Protein AF-K1TTP9-F1 (afdb_monomer)

Radius of gyration: 20.5 Å; Cα contacts (8 Å, |Δi|>4): 256; chains: 1; bounding box: 49×33×61 Å

pLDDT: mean 80.06, std 12.87, range [34.22, 95.44]

Structure (mmCIF, N/CA/C/O backbone):
data_AF-K1TTP9-F1
#
_entry.id   AF-K1TTP9-F1
#
loop_
_atom_site.group_PDB
_atom_site.id
_atom_site.type_symbol
_atom_site.label_atom_id
_atom_site.label_alt_id
_atom_site.label_comp_id
_atom_site.label_asym_id
_atom_site.label_entity_id
_atom_site.label_seq_id
_atom_site.pdbx_PDB_ins_code
_atom_site.Cartn_x
_atom_site.Cartn_y
_atom_site.Cartn_z
_atom_site.occupancy
_atom_site.B_iso_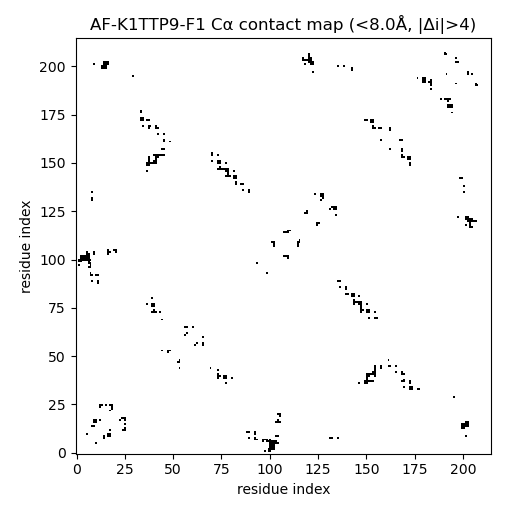or_equiv
_atom_site.auth_seq_id
_atom_site.auth_comp_id
_atom_site.auth_asym_id
_atom_site.auth_atom_id
_atom_site.pdbx_PDB_model_num
ATOM 1 N N . ASP A 1 1 ? 29.634 -8.938 -20.257 1.00 61.22 1 ASP A N 1
ATOM 2 C CA . ASP A 1 1 ? 29.539 -7.465 -20.315 1.00 61.22 1 ASP A CA 1
ATOM 3 C C . ASP A 1 1 ?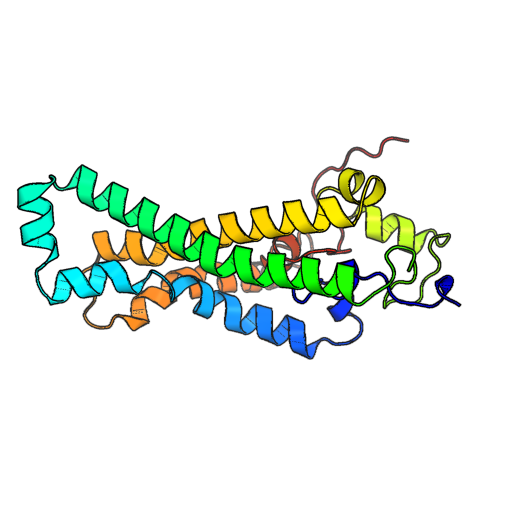 28.397 -6.925 -19.478 1.00 61.22 1 ASP A C 1
ATOM 5 O O . ASP A 1 1 ? 27.317 -7.503 -19.477 1.00 61.22 1 ASP A O 1
ATOM 9 N N . ILE A 1 2 ? 28.631 -5.810 -18.778 1.00 62.81 2 ILE A N 1
ATOM 10 C CA . ILE A 1 2 ? 27.647 -5.120 -17.914 1.00 62.81 2 ILE A CA 1
ATOM 11 C C . ILE A 1 2 ? 26.383 -4.727 -18.704 1.00 62.81 2 ILE A C 1
ATOM 13 O O . ILE A 1 2 ? 25.280 -4.729 -18.162 1.00 62.81 2 ILE A O 1
ATOM 17 N N . SER A 1 3 ? 26.523 -4.487 -20.011 1.00 65.56 3 SER A N 1
ATOM 18 C CA . SER A 1 3 ? 25.423 -4.218 -20.946 1.00 65.56 3 SER A CA 1
ATOM 19 C C . SER A 1 3 ? 24.436 -5.381 -21.111 1.00 65.56 3 SER A C 1
ATOM 21 O O . SER A 1 3 ? 23.318 -5.165 -21.574 1.00 65.56 3 SER A O 1
ATOM 23 N N . GLN A 1 4 ? 24.817 -6.605 -20.729 1.00 67.75 4 GLN A N 1
ATOM 24 C CA . GLN A 1 4 ? 23.951 -7.784 -20.786 1.00 67.75 4 GLN A CA 1
ATOM 25 C C . GLN A 1 4 ? 23.215 -8.068 -19.466 1.00 67.75 4 GLN A C 1
ATOM 27 O O . GLN A 1 4 ? 22.382 -8.973 -19.426 1.00 67.75 4 GLN A O 1
ATOM 32 N N . MET A 1 5 ? 23.503 -7.320 -18.396 1.00 75.94 5 MET A N 1
ATOM 33 C CA . MET A 1 5 ? 22.880 -7.513 -17.084 1.00 75.94 5 MET A CA 1
ATOM 34 C C . MET A 1 5 ? 21.525 -6.799 -16.995 1.00 75.94 5 MET A C 1
ATOM 36 O O . MET A 1 5 ? 21.327 -5.745 -17.606 1.00 75.94 5 MET A O 1
ATOM 40 N N . TYR A 1 6 ? 20.601 -7.374 -16.221 1.00 78.00 6 TYR A N 1
ATOM 41 C CA . TYR A 1 6 ? 19.272 -6.804 -15.997 1.00 78.00 6 TYR A CA 1
ATOM 42 C C . TYR A 1 6 ? 19.326 -5.558 -15.115 1.00 78.00 6 TYR A C 1
ATOM 44 O O . TYR A 1 6 ? 20.072 -5.501 -14.137 1.00 78.00 6 TYR A O 1
ATOM 52 N N . GLN A 1 7 ? 18.494 -4.575 -15.445 1.00 80.12 7 GLN A N 1
ATOM 53 C CA . GLN A 1 7 ? 18.387 -3.332 -14.702 1.00 80.12 7 GLN A CA 1
ATOM 54 C C . GLN A 1 7 ? 17.877 -3.589 -13.268 1.00 80.12 7 GLN A C 1
ATOM 56 O O . GLN A 1 7 ? 16.796 -4.163 -13.099 1.00 80.12 7 GLN A O 1
ATOM 61 N N . PRO A 1 8 ? 18.575 -3.103 -12.221 1.00 80.75 8 PRO A N 1
ATOM 62 C CA . PRO A 1 8 ? 18.259 -3.433 -10.828 1.00 80.75 8 PRO A CA 1
ATOM 63 C C . PRO A 1 8 ? 16.853 -3.021 -10.394 1.00 80.75 8 PRO A C 1
ATOM 65 O O . PRO A 1 8 ? 16.186 -3.743 -9.659 1.00 80.75 8 PRO A O 1
ATOM 68 N N . MET A 1 9 ? 16.364 -1.875 -10.873 1.00 82.69 9 MET A N 1
ATOM 69 C CA . MET A 1 9 ? 15.042 -1.370 -10.484 1.00 82.69 9 MET A CA 1
ATOM 70 C C . MET A 1 9 ? 13.904 -2.242 -11.024 1.00 82.69 9 MET A C 1
ATOM 72 O O . MET A 1 9 ? 12.840 -2.308 -10.424 1.00 82.69 9 MET A O 1
ATOM 76 N N . LYS A 1 10 ? 14.122 -2.971 -12.120 1.00 77.06 10 LYS A N 1
ATOM 77 C CA . LYS A 1 10 ? 13.109 -3.867 -12.690 1.00 77.06 10 LYS A CA 1
ATOM 78 C C . LYS A 1 10 ? 13.076 -5.249 -12.036 1.00 77.06 10 LYS A C 1
ATOM 80 O O . LYS A 1 10 ? 12.214 -6.050 -12.370 1.00 77.06 10 LYS A O 1
ATOM 85 N N . LEU A 1 11 ? 13.990 -5.529 -11.104 1.00 78.31 11 LEU A N 1
ATOM 86 C CA . LEU A 1 11 ? 14.044 -6.789 -10.353 1.00 78.31 11 LEU A CA 1
ATOM 87 C C . LEU A 1 11 ? 13.244 -6.750 -9.039 1.00 78.31 11 LEU A C 1
ATOM 89 O O . LEU A 1 11 ? 13.060 -7.802 -8.413 1.00 78.31 11 LEU A O 1
ATOM 93 N N . LEU A 1 12 ? 12.752 -5.563 -8.660 1.00 80.94 12 LEU A N 1
ATOM 94 C CA . LEU A 1 12 ? 12.000 -5.302 -7.431 1.00 80.94 12 LEU A CA 1
ATOM 95 C C . LEU A 1 12 ? 10.767 -6.208 -7.305 1.00 80.94 12 LEU A C 1
ATOM 97 O O . LEU A 1 12 ? 10.098 -6.506 -8.296 1.00 80.94 12 LEU A O 1
ATOM 101 N N . ALA A 1 13 ? 10.407 -6.597 -6.085 1.00 75.31 13 ALA A N 1
ATOM 102 C CA . ALA A 1 13 ? 9.238 -7.422 -5.792 1.00 75.31 13 ALA A CA 1
ATOM 103 C C . ALA A 1 13 ? 7.924 -6.749 -6.214 1.00 75.31 13 ALA A C 1
ATOM 105 O O . ALA A 1 13 ? 6.991 -7.423 -6.644 1.00 75.31 13 ALA A O 1
ATOM 106 N N . LEU A 1 14 ? 7.872 -5.416 -6.147 1.00 75.69 14 LEU A N 1
ATOM 107 C CA . LEU A 1 14 ? 6.740 -4.614 -6.610 1.00 75.69 14 LEU A CA 1
ATOM 108 C C . LEU A 1 14 ? 6.733 -4.363 -8.131 1.00 75.69 14 LEU A C 1
ATOM 110 O O . LEU A 1 14 ? 5.820 -3.702 -8.622 1.00 75.69 14 LEU A O 1
ATOM 114 N N . SER A 1 15 ? 7.732 -4.838 -8.885 1.00 76.00 15 SER A N 1
ATOM 115 C CA . SER A 1 15 ? 7.787 -4.642 -10.338 1.00 76.00 15 SER A CA 1
ATOM 116 C C . SER A 1 15 ? 6.843 -5.590 -11.088 1.00 76.00 15 SER A C 1
ATOM 118 O O . SER A 1 15 ? 6.858 -6.807 -10.899 1.00 76.00 15 SER A O 1
ATOM 120 N N . LEU A 1 16 ? 6.057 -5.029 -12.008 1.00 66.12 16 LEU A N 1
ATOM 121 C CA . LEU A 1 16 ? 5.253 -5.759 -12.988 1.00 66.12 16 LEU A CA 1
ATOM 122 C C . LEU A 1 16 ? 6.101 -6.351 -14.119 1.00 66.12 16 LEU A C 1
ATOM 124 O O . LEU A 1 16 ? 5.654 -7.241 -14.825 1.00 66.12 16 LEU A O 1
ATOM 128 N N . ASN A 1 17 ? 7.350 -5.930 -14.295 1.00 59.00 17 ASN A N 1
ATOM 129 C CA . ASN A 1 17 ? 8.188 -6.488 -15.358 1.00 59.00 17 ASN A CA 1
ATOM 130 C C . ASN A 1 17 ? 8.544 -7.970 -15.110 1.00 59.00 17 ASN A C 1
ATOM 132 O O . ASN A 1 17 ? 8.598 -8.791 -16.024 1.00 59.00 17 ASN A O 1
ATOM 136 N N . LYS A 1 18 ? 8.642 -8.359 -13.833 1.00 53.59 18 LYS A N 1
ATOM 137 C CA . LYS A 1 18 ? 8.798 -9.754 -13.394 1.00 53.59 18 LYS A CA 1
ATOM 138 C C . LYS A 1 18 ? 7.633 -10.676 -13.783 1.00 53.59 18 LYS A C 1
ATOM 140 O O . LYS A 1 18 ? 7.741 -11.888 -13.610 1.00 53.59 18 LYS A O 1
ATOM 145 N N . VAL A 1 19 ? 6.531 -10.127 -14.288 1.00 49.03 19 VAL A N 1
ATOM 146 C CA . VAL A 1 19 ? 5.231 -10.796 -14.474 1.00 49.03 19 VAL A CA 1
ATOM 147 C C . VAL A 1 19 ? 5.142 -11.524 -15.797 1.00 49.03 19 VAL A C 1
ATOM 149 O O . VAL A 1 19 ? 4.596 -12.623 -15.838 1.00 49.03 19 VAL A O 1
ATOM 152 N N . TYR A 1 20 ? 5.750 -10.974 -16.847 1.00 50.31 20 TYR A N 1
ATOM 153 C CA . TYR A 1 20 ? 5.823 -11.654 -18.139 1.00 50.31 20 TYR A CA 1
ATOM 154 C C . TYR A 1 20 ? 6.679 -12.926 -18.079 1.00 50.31 20 TYR A C 1
ATOM 156 O O . TYR A 1 20 ? 6.438 -13.856 -18.841 1.00 50.31 20 TYR A O 1
ATOM 164 N N . PHE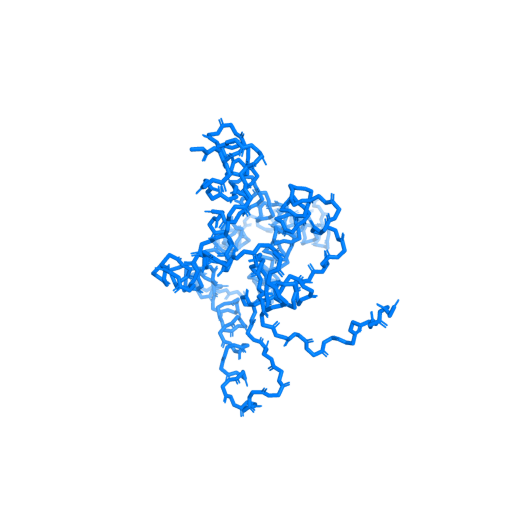 A 1 21 ? 7.638 -12.995 -17.146 1.00 48.00 21 PHE A N 1
ATOM 165 C CA . PHE A 1 21 ? 8.602 -14.099 -17.050 1.00 48.00 21 PHE A CA 1
ATOM 166 C C . PHE A 1 21 ? 8.483 -14.971 -15.785 1.00 48.00 21 PHE A C 1
ATOM 168 O O . PHE A 1 21 ? 8.889 -16.130 -15.808 1.00 48.00 21 PHE A O 1
ATOM 175 N N . SER A 1 22 ? 7.918 -14.468 -14.681 1.00 51.16 22 SER A N 1
ATOM 176 C CA . SER A 1 22 ? 7.741 -15.216 -13.425 1.00 51.16 22 SER A CA 1
ATOM 177 C C . SER A 1 22 ? 6.435 -14.831 -12.711 1.00 51.16 22 SER A C 1
ATOM 179 O O . SER A 1 22 ? 6.426 -14.216 -11.645 1.00 51.16 22 SER A O 1
ATOM 181 N N . ALA A 1 23 ? 5.303 -15.220 -13.303 1.00 53.81 23 ALA A N 1
ATOM 182 C CA . ALA A 1 23 ? 3.950 -14.913 -12.822 1.00 53.81 23 ALA A CA 1
ATOM 183 C C . ALA A 1 23 ? 3.697 -15.256 -11.334 1.00 53.81 23 ALA A C 1
ATOM 185 O O . ALA A 1 23 ? 2.889 -14.609 -10.672 1.00 53.81 23 ALA A O 1
ATOM 186 N N . ASN A 1 24 ? 4.415 -16.235 -10.776 1.00 58.75 24 ASN A N 1
ATOM 187 C CA . ASN A 1 24 ? 4.150 -16.790 -9.445 1.00 58.75 24 ASN A CA 1
ATOM 188 C C . ASN A 1 24 ? 4.334 -15.790 -8.287 1.00 58.75 24 ASN A C 1
ATOM 190 O O . ASN A 1 24 ? 3.551 -15.807 -7.340 1.00 58.75 24 ASN A O 1
ATOM 194 N N . ILE A 1 25 ? 5.343 -14.912 -8.341 1.00 60.06 25 ILE A N 1
ATOM 195 C CA . ILE A 1 25 ? 5.669 -14.008 -7.217 1.00 60.06 25 ILE A CA 1
ATOM 196 C C . ILE A 1 25 ? 4.678 -12.845 -7.141 1.00 60.06 25 ILE A C 1
ATOM 198 O O . ILE A 1 25 ? 4.211 -12.488 -6.061 1.00 60.06 25 ILE A O 1
ATOM 202 N N . GLN A 1 26 ? 4.315 -12.269 -8.286 1.00 60.22 26 GLN A N 1
ATOM 203 C CA . GLN A 1 26 ? 3.349 -11.178 -8.314 1.00 60.22 26 GLN A CA 1
ATOM 204 C C . GLN A 1 26 ? 1.936 -11.676 -8.004 1.00 60.22 26 GLN A C 1
ATOM 206 O O . GLN A 1 26 ? 1.211 -11.020 -7.264 1.00 60.22 26 GLN A O 1
ATOM 211 N N . LEU A 1 27 ? 1.560 -12.856 -8.502 1.00 64.25 27 LEU A N 1
ATOM 212 C CA . LEU A 1 27 ? 0.277 -13.480 -8.188 1.00 64.25 27 LEU A CA 1
ATOM 213 C C . LEU A 1 27 ? 0.152 -13.731 -6.675 1.00 64.25 27 LEU A C 1
ATOM 215 O O . LEU A 1 27 ? -0.895 -13.459 -6.091 1.00 64.25 27 LEU A O 1
ATOM 219 N N . LEU A 1 28 ? 1.253 -14.101 -6.013 1.00 67.75 28 LEU A N 1
ATOM 220 C CA . LEU A 1 28 ? 1.326 -14.214 -4.557 1.00 67.75 28 LEU A CA 1
ATOM 221 C C . LEU A 1 28 ? 1.166 -12.857 -3.846 1.00 67.75 28 LEU A C 1
ATOM 223 O O . LEU A 1 28 ? 0.386 -12.762 -2.901 1.00 67.75 28 LEU A O 1
ATOM 227 N N . ILE A 1 29 ? 1.827 -11.792 -4.315 1.00 75.12 29 ILE A N 1
ATOM 228 C CA . ILE A 1 29 ? 1.654 -10.437 -3.754 1.00 75.12 29 ILE A CA 1
ATOM 229 C C . ILE A 1 29 ? 0.215 -9.946 -3.948 1.00 75.12 29 ILE A C 1
ATOM 231 O O . ILE A 1 29 ? -0.390 -9.463 -2.999 1.00 75.12 29 ILE A O 1
ATOM 235 N N . VAL A 1 30 ? -0.365 -10.107 -5.137 1.00 75.56 30 VAL A N 1
ATOM 236 C CA . VAL A 1 30 ? -1.736 -9.677 -5.451 1.00 75.56 30 VAL A CA 1
ATOM 237 C C . 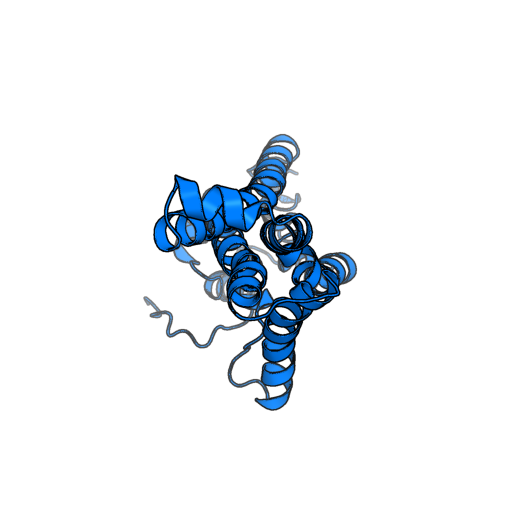VAL A 1 30 ? -2.768 -10.436 -4.609 1.00 75.56 30 VAL A C 1
ATOM 239 O O . VAL A 1 30 ? -3.752 -9.840 -4.178 1.00 75.56 30 VAL A O 1
ATOM 242 N N . MET A 1 31 ? -2.537 -11.718 -4.312 1.00 77.94 31 MET A N 1
ATOM 243 C CA . MET A 1 31 ? -3.421 -12.508 -3.448 1.00 77.94 31 MET A CA 1
ATOM 244 C C . MET A 1 31 ? -3.270 -12.176 -1.959 1.00 77.94 31 MET A C 1
ATOM 246 O O . MET A 1 31 ? -4.266 -12.116 -1.239 1.00 77.94 31 MET A O 1
ATOM 250 N N . ILE A 1 32 ? -2.040 -11.968 -1.482 1.00 84.12 32 ILE A N 1
ATOM 251 C CA . ILE A 1 32 ? -1.758 -11.781 -0.050 1.00 84.12 32 ILE A CA 1
ATOM 252 C C . ILE A 1 32 ? -1.951 -10.326 0.385 1.00 84.12 32 ILE A C 1
ATOM 254 O O . ILE A 1 32 ? -2.394 -10.080 1.507 1.00 84.12 32 ILE A O 1
ATOM 258 N N . TYR A 1 33 ? -1.661 -9.355 -0.482 1.00 87.00 33 TYR A N 1
ATOM 259 C CA . TYR A 1 33 ? -1.696 -7.929 -0.153 1.00 87.00 33 TYR A CA 1
ATOM 260 C C . TYR A 1 33 ? -3.035 -7.458 0.445 1.00 87.00 33 TYR A C 1
ATOM 262 O O . TYR A 1 33 ? -2.997 -6.828 1.504 1.00 87.00 33 TYR A O 1
ATOM 270 N N . PRO A 1 34 ? -4.218 -7.813 -0.104 1.00 85.00 34 PRO A N 1
ATOM 271 C CA . PRO A 1 34 ? -5.499 -7.392 0.471 1.00 85.00 34 PRO A CA 1
ATOM 272 C C . PRO A 1 34 ? -5.732 -7.847 1.917 1.00 85.00 34 PRO A C 1
ATOM 274 O O . PRO A 1 34 ? -6.452 -7.185 2.666 1.00 85.00 34 PRO A O 1
ATOM 277 N N . ILE A 1 35 ? -5.123 -8.968 2.312 1.00 87.19 35 ILE A N 1
ATOM 278 C CA . ILE A 1 35 ? -5.166 -9.487 3.681 1.00 87.19 35 ILE A CA 1
ATOM 279 C C . ILE A 1 35 ? -4.094 -8.792 4.523 1.00 87.19 35 ILE A C 1
ATOM 281 O O . ILE A 1 35 ? -4.381 -8.293 5.609 1.00 87.19 35 ILE A O 1
ATOM 285 N N . LEU A 1 36 ? -2.865 -8.725 4.006 1.00 88.44 36 LEU A N 1
ATOM 286 C CA . LEU A 1 36 ? -1.694 -8.213 4.713 1.00 88.44 36 LEU A CA 1
ATOM 287 C C . LEU A 1 36 ? -1.837 -6.737 5.101 1.00 88.44 36 LEU A C 1
ATOM 289 O O . LEU A 1 36 ? -1.408 -6.355 6.184 1.00 88.44 36 LEU A O 1
ATOM 293 N N . VAL A 1 37 ? -2.468 -5.914 4.260 1.00 88.94 37 VAL A N 1
ATOM 294 C CA . VAL A 1 37 ? -2.634 -4.468 4.499 1.00 88.94 37 VAL A CA 1
ATOM 295 C C . VAL A 1 37 ? -3.442 -4.151 5.757 1.00 88.94 37 VAL A C 1
ATOM 297 O O . VAL A 1 37 ? -3.166 -3.163 6.434 1.00 88.94 37 VAL A O 1
ATOM 300 N N . ALA A 1 38 ? -4.411 -4.996 6.109 1.00 86.25 38 ALA A N 1
ATOM 301 C CA . ALA A 1 38 ? -5.289 -4.761 7.253 1.00 86.25 38 ALA A CA 1
ATOM 302 C C . ALA A 1 38 ? -4.669 -5.168 8.602 1.00 86.25 38 ALA A C 1
ATOM 304 O O . ALA A 1 38 ? -5.112 -4.704 9.653 1.00 86.25 38 ALA A O 1
ATOM 305 N N . VAL A 1 39 ? -3.657 -6.040 8.602 1.00 86.38 39 VAL A N 1
ATOM 306 C CA . VAL A 1 39 ? -3.137 -6.682 9.822 1.00 86.38 39 VAL A CA 1
ATOM 307 C C . VAL A 1 39 ? -2.368 -5.735 10.760 1.00 86.38 39 VAL A C 1
ATOM 309 O O . VAL A 1 39 ? -2.633 -5.798 11.962 1.00 86.38 39 VAL A O 1
ATOM 312 N N . PRO A 1 40 ? -1.453 -4.855 10.292 1.00 84.25 40 PRO A N 1
ATOM 313 C CA . PRO A 1 40 ? -0.540 -4.132 11.181 1.00 84.25 40 PRO A CA 1
ATOM 314 C C . PRO A 1 40 ? -1.236 -3.263 12.232 1.00 84.25 40 PRO A C 1
ATOM 316 O O . PRO A 1 40 ? -0.765 -3.171 13.363 1.00 84.25 40 PRO A O 1
ATOM 319 N N . ALA A 1 41 ? -2.361 -2.639 11.876 1.00 84.06 41 ALA A N 1
ATOM 320 C CA . ALA A 1 41 ? -3.081 -1.730 12.766 1.00 84.06 41 ALA A CA 1
ATOM 321 C C . ALA A 1 41 ? -4.584 -2.026 12.903 1.00 84.06 41 ALA A C 1
ATOM 323 O O . ALA A 1 41 ? -5.215 -1.515 13.832 1.00 84.06 41 ALA A O 1
ATOM 324 N N . GLY A 1 42 ? -5.163 -2.894 12.062 1.00 81.25 42 GLY A N 1
ATOM 325 C CA . GLY A 1 42 ? -6.611 -3.121 12.020 1.00 81.25 42 GLY A CA 1
ATOM 326 C C . GLY A 1 42 ? -7.211 -3.671 13.317 1.00 81.25 42 GLY A C 1
ATOM 327 O O . GLY A 1 42 ? -8.360 -3.382 13.637 1.00 81.25 42 GLY A O 1
ATOM 328 N N . PHE A 1 43 ? -6.433 -4.404 14.119 1.00 85.94 43 PHE A N 1
ATOM 329 C CA . PHE A 1 43 ? -6.896 -4.958 15.401 1.00 85.94 43 PHE A CA 1
ATOM 330 C C . PHE A 1 43 ? -6.613 -4.067 16.612 1.00 85.94 43 PHE A C 1
ATOM 332 O O . PHE A 1 43 ? -6.995 -4.411 17.731 1.00 85.94 43 PHE A O 1
ATOM 339 N N . SER A 1 44 ? -5.929 -2.938 16.413 1.00 87.25 44 SER A N 1
ATOM 340 C CA . SER A 1 44 ? -5.455 -2.094 17.511 1.00 87.25 44 SER A CA 1
ATOM 341 C C . SER A 1 44 ? -6.613 -1.520 18.329 1.00 87.25 44 SER A C 1
ATOM 343 O O . SER A 1 44 ? -6.585 -1.557 19.555 1.00 87.25 44 SER A O 1
ATOM 345 N N . TYR A 1 45 ? -7.660 -1.032 17.662 1.00 85.75 45 TYR A N 1
ATOM 346 C CA . TYR A 1 45 ? -8.804 -0.429 18.343 1.00 85.75 45 TYR A CA 1
ATOM 347 C C . TYR A 1 45 ? -9.784 -1.467 18.910 1.00 85.75 45 TYR A C 1
ATOM 349 O O . TYR A 1 45 ? -10.242 -1.332 20.040 1.00 85.75 45 TYR A O 1
ATOM 357 N N . THR A 1 46 ? -10.050 -2.564 18.197 1.00 85.38 46 THR A N 1
ATOM 358 C CA . THR A 1 46 ? -10.960 -3.602 18.715 1.00 85.38 46 THR A CA 1
ATOM 359 C C . THR A 1 46 ? -10.397 -4.369 19.899 1.00 85.38 46 THR A C 1
ATOM 361 O O . THR A 1 46 ? -11.160 -4.858 20.731 1.00 85.38 46 THR A O 1
ATOM 364 N N . LYS A 1 47 ? -9.069 -4.436 20.036 1.00 86.81 47 LYS A N 1
ATOM 365 C CA . LYS A 1 47 ? -8.441 -4.900 21.275 1.00 86.81 47 LYS A CA 1
ATOM 366 C C . LYS A 1 47 ? -8.823 -4.005 22.462 1.00 86.81 47 LYS A C 1
ATOM 368 O O . LYS A 1 47 ? -9.235 -4.537 23.487 1.00 86.81 47 LYS A O 1
ATOM 373 N N . GLU A 1 48 ? -8.740 -2.686 22.303 1.00 88.75 48 GLU A N 1
ATOM 374 C CA . GLU A 1 48 ? -9.038 -1.702 23.359 1.00 88.75 48 GLU A CA 1
ATOM 375 C C . GLU A 1 48 ? -10.532 -1.632 23.708 1.00 88.75 48 GLU A C 1
ATOM 377 O O . GLU A 1 48 ? -10.883 -1.438 24.873 1.00 88.75 48 GLU A O 1
ATOM 382 N N . GLN A 1 49 ? -11.418 -1.859 22.733 1.00 85.94 49 GLN A N 1
ATOM 383 C CA . GLN A 1 49 ? -12.856 -2.028 22.982 1.00 85.94 49 GLN A CA 1
ATOM 384 C C . GLN A 1 49 ? -13.138 -3.240 23.879 1.00 85.94 49 GLN A C 1
ATOM 386 O O . GLN A 1 49 ? -13.917 -3.162 24.827 1.00 85.94 49 GLN A O 1
ATOM 391 N N . GLN A 1 50 ? -12.487 -4.373 23.605 1.00 86.00 50 GLN A N 1
ATOM 392 C CA . GLN A 1 50 ? -12.706 -5.611 24.357 1.00 86.00 50 GLN A CA 1
ATOM 393 C C . GLN A 1 50 ? -12.166 -5.534 25.790 1.00 86.00 50 GLN A C 1
ATOM 395 O O . GLN A 1 50 ? -12.774 -6.099 26.697 1.00 86.00 50 GLN A O 1
ATOM 400 N N . THR A 1 51 ? -11.057 -4.822 26.010 1.00 87.75 51 THR A N 1
ATOM 401 C CA . THR A 1 51 ? -10.487 -4.607 27.351 1.00 87.75 51 THR A CA 1
ATOM 402 C C . THR A 1 51 ? -11.101 -3.416 28.091 1.00 87.75 51 THR A C 1
ATOM 404 O O . THR A 1 51 ? -10.797 -3.211 29.263 1.00 87.75 51 THR A O 1
ATOM 407 N N . LYS A 1 52 ? -11.995 -2.652 27.441 1.00 87.56 52 LYS A N 1
ATOM 408 C CA . LYS A 1 52 ? -12.579 -1.389 27.935 1.00 87.56 52 LYS A CA 1
ATOM 409 C C . LYS A 1 52 ? -11.546 -0.287 28.216 1.00 87.56 52 LYS A C 1
ATOM 411 O O . LYS A 1 52 ? -11.874 0.720 28.843 1.00 87.56 52 LYS A O 1
ATOM 416 N N . GLU A 1 53 ? -10.323 -0.429 27.707 1.00 87.62 53 GLU A N 1
ATOM 417 C CA . GLU A 1 53 ? -9.280 0.603 27.769 1.00 87.62 53 GLU A CA 1
ATOM 418 C C . GLU A 1 53 ? -9.703 1.881 27.036 1.00 87.62 53 GLU A C 1
ATOM 420 O O . GLU A 1 53 ? -9.344 2.985 27.454 1.00 87.62 53 GLU A O 1
ATOM 425 N N . GLU A 1 54 ? -10.532 1.747 25.993 1.00 89.06 54 GLU A N 1
ATOM 426 C CA . GLU A 1 54 ? -11.057 2.894 25.249 1.00 89.06 54 GLU A CA 1
ATOM 427 C C . GLU A 1 54 ? -11.808 3.880 26.152 1.00 89.06 54 GLU A C 1
ATOM 429 O O . GLU A 1 54 ? -11.699 5.090 25.973 1.00 89.06 54 GLU A O 1
ATOM 434 N N . VAL A 1 55 ? -12.531 3.380 27.161 1.00 87.75 55 VAL A N 1
ATOM 435 C CA . VAL A 1 55 ? -13.359 4.202 28.048 1.00 87.75 55 VAL A CA 1
ATOM 436 C C . VAL A 1 55 ? -12.452 5.102 28.880 1.00 87.75 55 VAL A C 1
ATOM 438 O O . VAL A 1 55 ? -12.653 6.315 28.925 1.00 87.75 55 VAL A O 1
ATOM 441 N N . TYR A 1 56 ? -11.390 4.531 29.454 1.00 90.75 56 TYR A N 1
ATOM 442 C CA . TYR A 1 56 ? -10.388 5.278 30.213 1.00 90.75 56 TYR A CA 1
ATOM 443 C C . TYR A 1 56 ? -9.670 6.329 29.354 1.00 90.75 56 TYR A C 1
ATOM 445 O O . TYR A 1 56 ? -9.492 7.470 29.788 1.00 90.75 56 TYR A O 1
ATOM 453 N N . MET A 1 57 ? -9.298 5.977 28.120 1.00 90.00 57 MET A N 1
ATOM 454 C CA . MET A 1 57 ? -8.665 6.905 27.175 1.00 90.00 57 MET A CA 1
ATOM 455 C C . MET A 1 57 ? -9.603 8.055 26.779 1.00 90.00 57 MET A C 1
ATOM 457 O O . MET A 1 57 ? -9.187 9.217 26.779 1.00 90.00 57 MET A O 1
ATOM 461 N N . ILE A 1 58 ? -10.876 7.757 26.494 1.00 92.75 58 ILE A N 1
ATOM 462 C CA . ILE A 1 58 ? -11.891 8.751 26.121 1.00 92.75 58 ILE A CA 1
ATOM 463 C C . ILE A 1 58 ? -12.147 9.730 27.270 1.00 92.75 58 ILE A C 1
ATOM 465 O O . ILE A 1 58 ? -12.219 10.933 27.014 1.00 92.75 58 ILE A O 1
ATOM 469 N N . TYR A 1 59 ? -12.226 9.256 28.518 1.00 92.56 59 TYR A N 1
ATOM 470 C CA . TYR A 1 59 ? -12.397 10.133 29.683 1.00 92.56 59 TYR A CA 1
ATOM 471 C C . TYR A 1 59 ? -11.226 11.108 29.869 1.00 92.56 59 TYR A C 1
ATOM 473 O O . TYR A 1 59 ? -11.444 12.244 30.284 1.00 92.56 59 TYR A O 1
ATOM 481 N N . ARG A 1 60 ? -9.992 10.702 29.540 1.00 91.56 60 ARG A N 1
ATOM 482 C CA . ARG A 1 60 ? -8.795 11.541 29.716 1.00 91.56 60 ARG A CA 1
ATOM 483 C C . ARG A 1 60 ? -8.555 12.527 28.569 1.00 91.56 60 ARG A C 1
ATOM 485 O O . ARG A 1 60 ? -8.134 13.653 28.813 1.00 91.56 60 ARG A O 1
ATOM 492 N N . LEU A 1 61 ? -8.744 12.093 27.324 1.00 90.31 61 LEU A N 1
ATOM 493 C CA . LEU A 1 61 ? -8.337 12.840 26.120 1.00 90.31 61 LEU A CA 1
ATOM 494 C C . LEU A 1 61 ? -9.512 13.512 25.396 1.00 90.31 61 LEU A C 1
ATOM 496 O O . LEU A 1 61 ? -9.306 14.423 24.590 1.00 90.31 61 LEU A O 1
ATOM 500 N N . GLY A 1 62 ? -10.736 13.059 25.667 1.00 90.12 62 GLY A N 1
ATOM 501 C CA . GLY A 1 62 ? -11.923 13.381 24.888 1.00 90.12 62 GLY A CA 1
ATOM 502 C C . GLY A 1 62 ? -12.060 12.497 23.643 1.00 90.12 62 GLY A C 1
ATOM 503 O O . GLY A 1 62 ? -11.082 12.148 22.977 1.00 90.12 62 GLY A O 1
ATOM 504 N N . LYS A 1 63 ? -13.309 12.159 23.299 1.00 89.88 63 LYS A N 1
ATOM 505 C CA . LYS A 1 63 ? -13.652 11.201 22.232 1.00 89.88 63 LYS A CA 1
ATOM 506 C C . LYS A 1 63 ? -13.024 11.550 20.878 1.00 89.88 63 LYS A C 1
ATOM 508 O O . LYS A 1 63 ? -12.358 10.714 20.279 1.00 89.88 63 LYS A O 1
ATOM 513 N N . ASN A 1 64 ? -13.192 12.787 20.410 1.00 89.94 64 ASN A N 1
ATOM 514 C CA . ASN A 1 64 ? -12.766 13.174 19.059 1.00 89.94 64 ASN A CA 1
ATOM 515 C C . ASN A 1 64 ? -11.243 13.136 18.887 1.00 89.94 64 ASN A C 1
ATOM 517 O O . ASN A 1 64 ? -10.755 12.643 17.872 1.00 89.94 64 ASN A O 1
ATOM 521 N N . ARG A 1 65 ? -10.493 13.616 19.889 1.00 91.69 65 ARG A N 1
ATOM 522 C CA . ARG A 1 65 ? -9.023 13.615 19.849 1.00 91.69 65 ARG A CA 1
ATOM 523 C C . ARG A 1 65 ? -8.482 12.191 19.850 1.00 91.69 65 ARG A C 1
ATOM 525 O O . ARG A 1 65 ? -7.637 11.871 19.026 1.00 91.69 65 ARG A O 1
ATOM 532 N N . TYR A 1 66 ? -9.025 11.327 20.706 1.00 92.44 66 TYR A N 1
ATOM 533 C CA . TYR A 1 66 ? -8.622 9.925 20.772 1.00 92.44 66 TYR A CA 1
ATOM 534 C C . TYR A 1 66 ? -8.866 9.180 19.447 1.00 92.44 66 TYR A C 1
ATOM 536 O O . TYR A 1 66 ? -7.951 8.531 18.940 1.00 92.44 66 TYR A O 1
ATOM 544 N N . LEU A 1 67 ? -10.045 9.339 18.830 1.00 91.06 67 LEU A N 1
ATOM 545 C CA . LEU A 1 67 ? -10.353 8.698 17.544 1.00 91.06 67 LEU A CA 1
ATOM 546 C C . LEU A 1 67 ? -9.432 9.189 16.414 1.00 91.06 67 LEU A C 1
ATOM 548 O O . LEU A 1 67 ? -8.912 8.377 15.650 1.00 91.06 67 LEU A O 1
ATOM 552 N N . GLN A 1 68 ? -9.174 10.499 16.331 1.00 91.88 68 GLN A N 1
ATOM 553 C CA . GLN A 1 68 ? -8.248 11.060 15.340 1.00 91.88 68 GLN A CA 1
ATOM 554 C C . GLN A 1 68 ? -6.817 10.561 15.551 1.00 91.88 68 GLN A C 1
ATOM 556 O O . GLN A 1 68 ? -6.173 10.130 14.596 1.00 91.88 68 GLN A O 1
ATOM 561 N N . SER A 1 69 ? -6.324 10.564 16.792 1.00 92.19 69 SER A N 1
ATOM 562 C CA . SER A 1 69 ? -4.999 10.029 17.116 1.00 92.19 69 SER A CA 1
ATOM 563 C C . SER A 1 69 ? -4.878 8.556 16.736 1.00 92.19 69 SER A C 1
ATOM 565 O O . SER A 1 69 ? -3.841 8.146 16.221 1.00 92.19 69 SER A O 1
ATOM 567 N N . LYS A 1 70 ? -5.940 7.764 16.925 1.00 92.31 70 LYS A N 1
ATOM 568 C CA . LYS A 1 70 ? -5.951 6.347 16.557 1.00 92.31 70 LYS A CA 1
ATOM 569 C C . LYS A 1 70 ? -5.888 6.136 15.043 1.00 92.31 70 LYS A C 1
ATOM 571 O O . LYS A 1 70 ? -5.142 5.268 14.592 1.00 92.31 70 LYS A O 1
ATOM 576 N N . LEU A 1 71 ? -6.613 6.942 14.263 1.00 93.19 71 LEU A N 1
ATOM 577 C CA . LEU A 1 71 ? -6.547 6.903 12.797 1.00 93.19 71 LEU A CA 1
ATOM 578 C C . LEU A 1 71 ? -5.155 7.270 12.285 1.00 93.19 71 LEU A C 1
ATOM 580 O O . LEU A 1 71 ? -4.591 6.531 11.481 1.00 93.19 71 LEU A O 1
ATOM 584 N N . TRP A 1 72 ? -4.573 8.360 12.793 1.00 94.56 72 TRP A N 1
ATOM 585 C CA . TRP A 1 72 ? -3.222 8.774 12.411 1.00 94.56 72 TRP A CA 1
ATOM 586 C C . TRP A 1 72 ? -2.172 7.736 12.802 1.00 94.56 72 TRP A C 1
ATOM 588 O O . TRP A 1 72 ? -1.322 7.394 11.984 1.00 94.56 72 TRP A O 1
ATOM 598 N N . ALA A 1 73 ? -2.259 7.179 14.013 1.00 94.06 73 ALA A N 1
ATOM 599 C CA . ALA A 1 73 ? -1.361 6.116 14.450 1.00 94.06 73 ALA A CA 1
ATOM 600 C C . ALA A 1 73 ? -1.451 4.901 13.518 1.00 94.06 73 ALA A C 1
ATOM 602 O O . ALA A 1 73 ? -0.429 4.435 13.023 1.00 94.06 73 ALA A O 1
ATOM 603 N N . SER A 1 74 ? -2.671 4.447 13.210 1.00 93.25 74 SER A N 1
ATOM 604 C CA . SER A 1 74 ? -2.899 3.348 12.270 1.00 93.25 74 SER A CA 1
ATOM 605 C C . SER A 1 74 ? -2.272 3.633 10.908 1.00 93.25 74 SER A C 1
ATOM 607 O O . SER A 1 74 ? -1.517 2.802 10.415 1.00 93.25 74 SER A O 1
ATOM 609 N N . PHE A 1 75 ? -2.540 4.812 10.338 1.00 95.06 75 PHE A N 1
ATOM 610 C CA . PHE A 1 75 ? -2.032 5.238 9.035 1.00 95.06 75 PHE A CA 1
ATOM 611 C C . PHE A 1 75 ? -0.504 5.185 8.960 1.00 95.06 75 PHE A C 1
ATOM 613 O O . PHE A 1 75 ? 0.052 4.565 8.047 1.00 95.06 75 PHE A O 1
ATOM 620 N N . PHE A 1 76 ? 0.182 5.804 9.928 1.00 95.44 76 PHE A N 1
ATOM 621 C CA . PHE A 1 76 ? 1.642 5.849 9.948 1.00 95.44 76 PHE A CA 1
ATOM 622 C C . PHE A 1 76 ? 2.248 4.469 10.193 1.00 95.44 76 PHE A C 1
ATOM 624 O O . PHE A 1 76 ? 3.197 4.108 9.503 1.00 95.44 76 PHE A O 1
ATOM 631 N N . THR A 1 77 ? 1.680 3.662 11.097 1.00 94.69 77 THR A N 1
ATOM 632 C CA . THR A 1 77 ? 2.150 2.289 11.326 1.00 94.69 77 THR A CA 1
ATOM 633 C C . THR A 1 77 ? 2.074 1.461 10.047 1.00 94.69 77 THR A C 1
ATOM 635 O O . THR A 1 77 ? 3.068 0.854 9.658 1.00 94.69 77 THR A O 1
ATOM 638 N N . THR A 1 78 ? 0.935 1.466 9.352 1.00 94.00 78 THR A N 1
ATOM 639 C CA . THR A 1 78 ? 0.785 0.715 8.098 1.00 94.00 78 THR A CA 1
ATOM 640 C C . THR A 1 78 ? 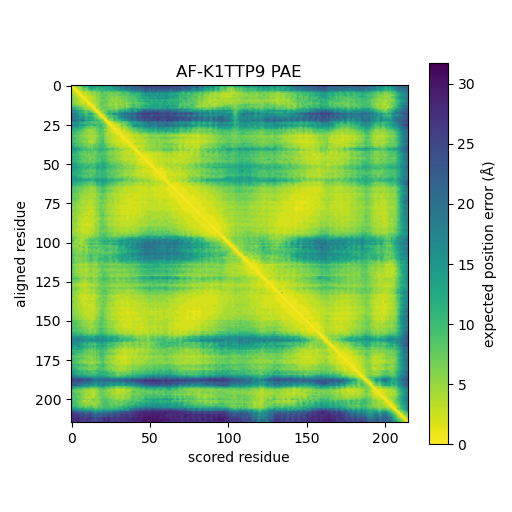1.684 1.261 6.993 1.00 94.00 78 THR A C 1
ATOM 642 O O . THR A 1 78 ? 2.344 0.478 6.319 1.00 94.00 78 THR A O 1
ATOM 645 N N . THR A 1 79 ? 1.802 2.586 6.858 1.00 94.88 79 THR A N 1
ATOM 646 C CA . THR A 1 79 ? 2.711 3.202 5.881 1.00 94.88 79 THR A CA 1
ATOM 647 C C . THR A 1 79 ? 4.148 2.737 6.118 1.00 94.88 79 THR A C 1
ATOM 649 O O . THR A 1 79 ? 4.772 2.244 5.189 1.00 94.88 79 THR A O 1
ATOM 652 N N . ILE A 1 80 ? 4.658 2.814 7.352 1.00 94.75 80 ILE A N 1
ATOM 653 C CA . ILE A 1 80 ? 6.038 2.428 7.698 1.00 94.75 80 ILE A CA 1
ATOM 654 C C . ILE A 1 80 ? 6.289 0.936 7.446 1.00 94.75 80 ILE A C 1
ATOM 656 O O . ILE A 1 80 ? 7.316 0.574 6.874 1.00 94.75 80 ILE A O 1
ATOM 660 N N . VAL A 1 81 ? 5.351 0.071 7.846 1.00 94.12 81 VAL A N 1
ATOM 661 C CA . VAL A 1 81 ? 5.474 -1.386 7.671 1.00 94.12 81 VAL A CA 1
ATOM 662 C C . VAL A 1 81 ? 5.606 -1.770 6.197 1.00 94.12 81 VAL A C 1
ATOM 664 O O . VAL A 1 81 ? 6.331 -2.712 5.892 1.00 94.12 81 VAL A O 1
ATOM 667 N N . PHE A 1 82 ? 4.957 -1.042 5.285 1.00 91.44 82 PHE A N 1
ATOM 668 C CA . PHE A 1 82 ? 5.087 -1.295 3.850 1.00 91.44 82 PHE A CA 1
ATOM 669 C C . PHE A 1 82 ? 6.241 -0.527 3.198 1.00 91.44 82 PHE A C 1
ATOM 671 O O . PHE A 1 82 ? 6.924 -1.095 2.356 1.00 91.44 82 PHE A O 1
ATOM 678 N N . THR A 1 83 ? 6.517 0.727 3.562 1.00 93.44 83 THR A N 1
ATOM 679 C CA . THR A 1 83 ? 7.583 1.506 2.904 1.00 93.44 83 THR A CA 1
ATOM 680 C C . THR A 1 83 ? 8.978 0.997 3.235 1.00 93.44 83 THR A C 1
ATOM 682 O O . THR A 1 83 ? 9.811 0.892 2.338 1.00 93.44 83 THR A O 1
ATOM 685 N N . VAL A 1 84 ? 9.254 0.680 4.503 1.00 94.38 84 VAL A N 1
ATOM 686 C CA . VAL A 1 84 ? 10.617 0.379 4.963 1.00 94.38 84 VAL A CA 1
ATOM 687 C C . VAL A 1 84 ? 11.200 -0.875 4.299 1.00 94.38 84 VAL A C 1
ATOM 689 O O . VAL A 1 84 ? 12.318 -0.780 3.787 1.00 94.38 84 VAL A O 1
ATOM 692 N N . PRO A 1 85 ? 10.493 -2.024 4.224 1.00 92.31 85 PRO A N 1
ATOM 693 C CA . PRO A 1 85 ? 11.032 -3.214 3.566 1.00 92.31 85 PRO A CA 1
ATOM 694 C C . PRO A 1 85 ? 11.343 -2.990 2.083 1.00 92.31 85 PRO A C 1
ATOM 696 O O . PRO A 1 85 ? 12.395 -3.416 1.615 1.00 92.31 85 PRO A O 1
ATOM 699 N N . PHE A 1 86 ? 10.478 -2.277 1.352 1.00 90.69 86 PHE A N 1
ATOM 700 C CA . PHE A 1 86 ? 10.692 -2.010 -0.075 1.00 90.69 86 PHE A CA 1
ATOM 701 C C . PHE A 1 86 ? 11.787 -0.970 -0.331 1.00 90.69 86 PHE A C 1
ATOM 703 O O . PHE A 1 86 ? 12.531 -1.090 -1.301 1.00 90.69 86 PHE A O 1
ATOM 710 N N . MET A 1 87 ? 11.958 0.012 0.557 1.00 91.94 87 MET A N 1
ATOM 711 C CA . MET A 1 87 ? 13.112 0.915 0.502 1.00 91.94 87 MET A CA 1
ATOM 712 C C . MET A 1 87 ? 14.424 0.168 0.740 1.00 91.94 87 MET A C 1
ATOM 714 O O . MET A 1 87 ? 15.413 0.412 0.047 1.00 91.94 87 MET A O 1
ATOM 718 N N . LEU A 1 88 ? 14.428 -0.776 1.685 1.00 92.81 88 LEU A N 1
ATOM 719 C CA . LEU A 1 88 ? 15.579 -1.636 1.933 1.00 92.81 88 LEU A CA 1
ATOM 720 C C . LEU A 1 88 ? 15.862 -2.530 0.719 1.00 92.81 88 LEU A C 1
ATOM 722 O O . LEU A 1 88 ? 17.018 -2.678 0.339 1.00 92.81 88 LEU A O 1
ATOM 726 N N . GLU A 1 89 ? 14.831 -3.059 0.058 1.00 91.19 89 GLU A N 1
ATOM 727 C CA . GLU A 1 89 ? 14.982 -3.823 -1.184 1.00 91.19 89 GLU A CA 1
ATOM 728 C C . GLU A 1 89 ? 15.640 -2.996 -2.300 1.00 91.19 89 GLU A C 1
ATOM 730 O O . GLU A 1 89 ? 16.569 -3.474 -2.953 1.00 91.19 89 GLU A O 1
ATOM 735 N N . ILE A 1 90 ? 15.212 -1.743 -2.496 1.00 89.88 90 ILE A N 1
ATOM 736 C CA . ILE A 1 90 ? 15.841 -0.828 -3.461 1.00 89.88 90 ILE A CA 1
ATOM 737 C C . ILE A 1 90 ? 17.323 -0.635 -3.126 1.00 89.88 90 ILE A C 1
ATOM 739 O O . ILE A 1 90 ? 18.168 -0.758 -4.014 1.00 89.88 90 ILE A O 1
ATOM 743 N N . LEU A 1 91 ? 17.646 -0.380 -1.854 1.00 90.62 91 LEU A N 1
ATOM 744 C CA . LEU A 1 91 ? 19.021 -0.182 -1.393 1.00 90.62 91 LEU A CA 1
ATOM 745 C C . LEU A 1 91 ? 19.873 -1.432 -1.650 1.00 90.62 91 LEU A C 1
ATOM 747 O O . LEU A 1 91 ? 20.942 -1.339 -2.251 1.00 90.62 91 LEU A O 1
ATOM 751 N N . MET A 1 92 ? 19.378 -2.610 -1.268 1.00 89.44 92 MET A N 1
ATOM 752 C CA . MET A 1 92 ? 20.081 -3.875 -1.487 1.00 89.44 92 MET A CA 1
ATOM 753 C C . MET A 1 92 ? 20.288 -4.166 -2.976 1.00 89.44 92 MET A C 1
ATOM 755 O O . MET A 1 92 ? 21.362 -4.633 -3.358 1.00 89.44 92 MET A O 1
ATOM 759 N N . ASN A 1 93 ? 19.317 -3.839 -3.834 1.00 88.44 93 ASN A N 1
ATOM 760 C CA . ASN A 1 93 ? 19.456 -3.995 -5.283 1.00 88.44 93 ASN A CA 1
ATOM 761 C C . ASN A 1 93 ? 20.501 -3.043 -5.879 1.00 88.44 93 ASN A C 1
ATOM 763 O O . ASN A 1 93 ? 21.249 -3.455 -6.762 1.00 88.44 93 ASN A O 1
ATOM 767 N N . MET A 1 94 ? 20.595 -1.804 -5.385 1.00 85.25 94 MET A N 1
ATOM 768 C CA . MET A 1 94 ? 21.641 -0.860 -5.803 1.00 85.25 94 MET A CA 1
ATOM 769 C C . MET A 1 94 ? 23.044 -1.302 -5.366 1.00 85.25 94 MET A C 1
ATOM 771 O O . MET A 1 94 ? 24.008 -1.034 -6.076 1.00 85.25 94 MET A O 1
ATOM 775 N N . LEU A 1 95 ? 23.170 -1.982 -4.220 1.00 86.56 95 LEU A N 1
ATOM 776 C CA . LEU A 1 95 ? 24.448 -2.536 -3.757 1.00 86.56 95 LEU A CA 1
ATOM 777 C C . LEU A 1 95 ? 24.842 -3.820 -4.497 1.00 86.56 95 LEU A C 1
ATOM 779 O O . LEU A 1 95 ? 26.026 -4.068 -4.710 1.00 86.56 95 LEU A O 1
ATOM 783 N N . SER A 1 96 ? 23.862 -4.646 -4.866 1.00 86.38 96 SER A N 1
ATOM 784 C CA . SER A 1 96 ? 24.110 -5.978 -5.433 1.00 86.38 96 SER A CA 1
ATOM 785 C C . SER A 1 96 ? 24.376 -5.957 -6.938 1.00 86.38 96 SER A C 1
ATOM 787 O O . SER A 1 96 ? 25.088 -6.823 -7.444 1.00 86.38 96 SER A O 1
ATOM 789 N N . PHE A 1 97 ? 23.807 -4.993 -7.668 1.00 84.38 97 PHE A N 1
ATOM 790 C CA . PHE A 1 97 ? 23.873 -4.947 -9.128 1.00 84.38 97 PHE A CA 1
ATOM 791 C C . PHE A 1 97 ? 24.469 -3.632 -9.639 1.00 84.38 97 PHE A C 1
ATOM 793 O O . PHE A 1 97 ? 24.209 -2.568 -9.078 1.00 84.38 97 PHE A O 1
ATOM 800 N N . PRO A 1 98 ? 25.224 -3.669 -10.752 1.00 82.00 98 PRO A N 1
ATOM 801 C CA . PRO A 1 98 ? 25.767 -2.460 -11.348 1.00 82.00 98 PRO A CA 1
ATOM 802 C C . PRO A 1 98 ? 24.641 -1.569 -11.888 1.00 82.00 98 PRO A C 1
ATOM 804 O O . PRO A 1 98 ? 23.798 -2.008 -12.668 1.00 82.00 98 PRO A O 1
ATOM 807 N N . MET A 1 99 ? 24.671 -0.282 -11.534 1.00 77.44 99 MET A N 1
ATOM 808 C CA . MET A 1 99 ? 23.645 0.689 -11.943 1.00 77.44 99 MET A CA 1
ATOM 809 C C . MET A 1 99 ? 23.614 0.944 -13.463 1.00 77.44 99 MET A C 1
ATOM 811 O O . MET A 1 99 ? 22.605 1.388 -13.999 1.00 77.44 99 MET A O 1
ATOM 815 N N . ASN A 1 100 ? 24.705 0.610 -14.159 1.00 77.19 100 ASN A N 1
ATOM 816 C CA . ASN A 1 100 ? 24.848 0.735 -15.613 1.00 77.19 100 ASN A CA 1
ATOM 817 C C . ASN A 1 100 ? 24.217 -0.436 -16.391 1.00 77.19 100 ASN A C 1
ATOM 819 O O . ASN A 1 100 ? 24.378 -0.515 -17.606 1.00 77.19 100 ASN A O 1
ATOM 823 N N . ALA A 1 101 ? 23.551 -1.373 -15.713 1.00 76.75 101 ALA A N 1
ATOM 824 C CA . ALA A 1 101 ? 22.816 -2.459 -16.347 1.00 76.75 101 ALA A CA 1
ATOM 825 C C . ALA A 1 101 ? 21.541 -1.923 -17.023 1.00 76.75 101 ALA A C 1
ATOM 827 O O . ALA A 1 101 ? 20.711 -1.284 -16.375 1.00 76.75 101 ALA A O 1
ATOM 828 N N . ILE A 1 102 ? 21.393 -2.181 -18.327 1.00 71.88 102 ILE A N 1
ATOM 829 C CA . ILE A 1 102 ? 20.362 -1.537 -19.165 1.00 71.88 102 ILE A CA 1
ATOM 830 C C . ILE A 1 102 ? 19.353 -2.537 -19.748 1.00 71.88 102 ILE A C 1
ATOM 832 O O . ILE A 1 102 ? 18.343 -2.133 -20.322 1.00 71.88 102 ILE A O 1
ATOM 836 N N . ARG A 1 103 ? 19.590 -3.849 -19.615 1.00 72.00 103 ARG A N 1
ATOM 837 C CA . ARG A 1 103 ? 18.654 -4.845 -20.148 1.00 72.00 103 ARG A CA 1
ATOM 838 C C . ARG A 1 103 ? 17.404 -4.977 -19.293 1.00 72.00 103 ARG A C 1
ATOM 840 O O . ARG A 1 103 ? 17.443 -4.872 -18.068 1.00 72.00 103 ARG A O 1
ATOM 847 N N . ASP A 1 104 ? 16.310 -5.287 -19.971 1.00 71.00 104 ASP A N 1
ATOM 848 C CA . ASP A 1 104 ? 15.035 -5.635 -19.362 1.00 71.00 104 ASP A CA 1
ATOM 849 C C . ASP A 1 104 ? 14.790 -7.153 -19.379 1.00 71.00 104 ASP A C 1
ATOM 851 O O . ASP A 1 104 ? 15.376 -7.851 -20.205 1.00 71.00 104 ASP A O 1
ATOM 855 N N . LEU A 1 105 ? 13.910 -7.667 -18.511 1.00 70.69 105 LEU A N 1
ATOM 856 C CA . LEU A 1 105 ? 13.524 -9.086 -18.467 1.00 70.69 105 LEU A CA 1
ATOM 857 C C . LEU A 1 105 ? 12.878 -9.551 -19.777 1.00 70.69 105 LEU A C 1
ATOM 859 O O . LEU A 1 105 ? 13.030 -10.709 -20.155 1.00 70.69 105 LEU A O 1
ATOM 863 N N . SER A 1 106 ? 12.226 -8.643 -20.505 1.00 66.25 106 SER A N 1
ATOM 864 C CA . SER A 1 106 ? 11.694 -8.880 -21.852 1.00 66.25 106 SER A CA 1
ATOM 865 C C . SER A 1 106 ? 12.773 -9.118 -22.920 1.00 66.25 106 SER A C 1
ATOM 867 O O . SER A 1 106 ? 12.44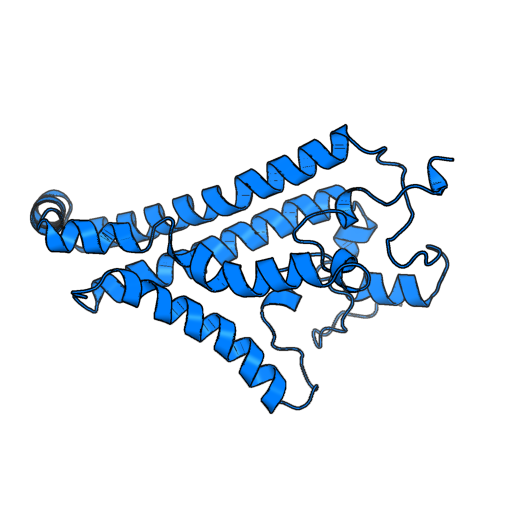5 -9.497 -24.041 1.00 66.25 106 SER A O 1
ATOM 869 N N . ASN A 1 107 ? 14.057 -8.900 -22.597 1.00 71.50 107 ASN A N 1
ATOM 870 C CA . ASN A 1 107 ? 15.202 -8.959 -23.513 1.00 71.50 107 ASN A CA 1
ATOM 871 C C . ASN A 1 107 ? 15.079 -8.061 -24.761 1.00 71.50 107 ASN A C 1
ATOM 873 O O . ASN A 1 107 ? 15.862 -8.204 -25.704 1.00 71.50 107 ASN A O 1
ATOM 877 N N . LEU A 1 108 ? 14.144 -7.106 -24.761 1.00 71.94 108 LEU A N 1
ATOM 878 C CA . LEU A 1 108 ? 14.015 -6.109 -25.817 1.00 71.94 108 LEU A CA 1
ATOM 879 C C . LEU A 1 108 ? 15.190 -5.127 -25.764 1.00 71.94 108 LEU A C 1
ATOM 881 O O . LEU A 1 108 ? 15.696 -4.778 -24.694 1.00 71.94 108 LEU A O 1
ATOM 885 N N . SER A 1 109 ? 15.634 -4.675 -26.936 1.00 71.12 109 SER A N 1
ATOM 886 C CA . SER A 1 109 ? 16.608 -3.593 -27.018 1.00 71.12 109 SER A CA 1
ATOM 887 C C . SER A 1 109 ? 15.941 -2.264 -26.657 1.00 71.12 109 SER A C 1
ATOM 889 O O . SER A 1 109 ? 14.774 -2.029 -26.963 1.00 71.12 109 SER A O 1
ATOM 891 N N . ILE A 1 110 ? 16.705 -1.360 -26.043 1.00 73.62 110 ILE A N 1
ATOM 892 C CA . ILE A 1 110 ? 16.222 -0.020 -25.655 1.00 73.62 110 ILE A CA 1
ATOM 893 C C . ILE A 1 110 ? 15.834 0.808 -26.890 1.00 73.62 110 ILE A C 1
ATOM 895 O O . ILE A 1 110 ? 15.008 1.708 -26.805 1.00 73.62 110 ILE A O 1
ATOM 899 N N . TYR A 1 111 ? 16.426 0.482 -28.040 1.00 75.50 111 TYR A N 1
ATOM 900 C CA . TYR A 1 111 ? 16.165 1.121 -29.327 1.00 75.50 111 TYR A CA 1
ATOM 901 C C . TYR A 1 111 ? 14.920 0.581 -30.041 1.00 75.50 111 TYR A C 1
ATOM 903 O O . TYR A 1 111 ? 14.578 1.084 -31.108 1.00 75.50 111 TYR A O 1
ATOM 911 N N . ASN A 1 112 ? 14.255 -0.446 -29.501 1.00 80.75 112 ASN A N 1
ATOM 912 C CA . ASN A 1 112 ? 13.015 -0.939 -30.081 1.00 80.75 112 ASN A CA 1
ATOM 913 C C . ASN A 1 112 ? 11.880 0.065 -29.806 1.00 80.75 112 ASN A C 1
ATOM 915 O O . ASN A 1 112 ? 11.684 0.503 -28.669 1.00 80.75 112 ASN A O 1
ATOM 919 N N . THR A 1 113 ? 11.105 0.396 -30.839 1.00 81.06 113 THR A N 1
ATOM 920 C CA . THR A 1 113 ? 9.926 1.262 -30.736 1.00 81.06 113 THR A CA 1
ATOM 921 C C . THR A 1 113 ? 8.893 0.689 -29.770 1.00 81.06 113 THR A C 1
ATOM 923 O O . THR A 1 113 ? 8.301 1.442 -29.001 1.00 81.06 113 THR A O 1
ATOM 926 N N . ASP A 1 114 ? 8.743 -0.637 -29.725 1.00 78.75 114 ASP A N 1
ATOM 927 C CA . ASP A 1 114 ? 7.816 -1.307 -28.808 1.00 78.75 114 ASP A CA 1
ATOM 928 C C . ASP A 1 114 ? 8.199 -1.030 -27.350 1.00 78.75 114 ASP A C 1
ATOM 930 O O . ASP A 1 114 ? 7.365 -0.621 -26.544 1.00 78.75 114 ASP A O 1
ATOM 934 N N . TYR A 1 115 ? 9.490 -1.127 -27.025 1.00 77.69 115 TYR A N 1
ATOM 935 C CA . TYR A 1 115 ? 9.992 -0.833 -25.684 1.00 77.69 115 TYR A CA 1
ATOM 936 C C . TYR A 1 115 ? 9.762 0.632 -25.289 1.00 77.69 115 TYR A C 1
ATOM 938 O O . TYR A 1 115 ? 9.346 0.913 -24.163 1.00 77.69 115 TYR A O 1
ATOM 946 N N . ALA A 1 116 ? 9.979 1.567 -26.218 1.00 79.19 116 ALA A N 1
ATOM 947 C CA . ALA A 1 116 ? 9.696 2.979 -25.981 1.00 79.19 116 ALA A CA 1
ATOM 948 C C . ALA A 1 116 ? 8.210 3.198 -25.652 1.00 79.19 116 ALA A C 1
ATOM 950 O O . ALA A 1 116 ? 7.893 3.838 -24.648 1.00 79.19 116 ALA A O 1
ATOM 951 N N . THR A 1 117 ? 7.294 2.604 -26.425 1.00 81.50 117 THR A N 1
ATOM 952 C CA . THR A 1 117 ? 5.850 2.724 -26.160 1.00 81.50 117 THR A CA 1
ATOM 953 C C . THR A 1 117 ? 5.442 2.135 -24.806 1.00 81.50 117 THR A C 1
ATOM 955 O O . THR A 1 117 ? 4.654 2.751 -24.090 1.00 81.50 117 THR A O 1
ATOM 958 N N . MET A 1 118 ? 6.036 1.008 -24.394 1.00 79.31 118 MET A N 1
ATOM 959 C CA . MET A 1 118 ? 5.792 0.399 -23.078 1.00 79.31 118 MET A CA 1
ATOM 960 C C . MET A 1 118 ? 6.223 1.323 -21.934 1.00 79.31 118 MET A C 1
ATOM 962 O O . MET A 1 118 ? 5.481 1.514 -20.973 1.00 79.31 118 MET A O 1
ATOM 966 N N . VAL A 1 119 ? 7.403 1.941 -22.047 1.00 79.81 119 VAL A N 1
ATOM 967 C CA . VAL A 1 119 ? 7.916 2.882 -21.040 1.00 79.81 119 VAL A CA 1
ATOM 968 C C . VAL A 1 119 ? 7.053 4.143 -20.954 1.00 79.81 119 VAL A C 1
ATOM 970 O O . VAL A 1 119 ? 6.846 4.674 -19.861 1.00 79.81 119 VAL A O 1
ATOM 973 N N . HIS A 1 120 ? 6.508 4.611 -22.077 1.00 82.69 120 HIS A N 1
ATOM 974 C CA . HIS A 1 120 ? 5.600 5.758 -22.089 1.00 82.69 120 HIS A CA 1
ATOM 975 C C . HIS A 1 120 ? 4.276 5.492 -21.358 1.00 82.69 120 HIS A C 1
ATOM 977 O O . HIS A 1 120 ? 3.716 6.434 -20.794 1.00 82.69 120 HIS A O 1
ATOM 983 N N . ASN A 1 121 ? 3.827 4.234 -21.283 1.00 82.06 121 ASN A N 1
ATOM 984 C CA . ASN A 1 121 ? 2.615 3.841 -20.554 1.00 82.06 121 ASN A CA 1
ATOM 985 C C . ASN A 1 121 ? 2.793 3.815 -19.024 1.00 82.06 121 ASN A C 1
ATOM 987 O O . ASN A 1 121 ? 1.804 3.746 -18.285 1.00 82.06 121 ASN A O 1
ATOM 991 N N . TYR A 1 122 ? 4.029 3.904 -18.521 1.00 82.62 122 TYR A N 1
ATOM 992 C CA . TYR A 1 122 ? 4.282 3.951 -17.083 1.00 82.62 122 TYR A CA 1
ATOM 993 C C . TYR A 1 122 ? 3.653 5.201 -16.458 1.00 82.62 122 TYR A C 1
ATOM 995 O O . TYR A 1 122 ? 3.754 6.314 -16.981 1.00 82.62 122 TYR A O 1
ATOM 1003 N N . ILE A 1 123 ? 3.048 5.041 -15.275 1.00 78.88 123 ILE A N 1
ATOM 1004 C CA . ILE A 1 123 ? 2.573 6.185 -14.481 1.00 78.88 123 ILE A CA 1
ATOM 1005 C C . ILE A 1 123 ? 3.792 7.030 -14.140 1.00 78.88 123 ILE A C 1
ATOM 1007 O O . ILE A 1 123 ? 4.650 6.537 -13.419 1.00 78.88 123 ILE A O 1
ATOM 1011 N N . GLY A 1 124 ? 3.869 8.268 -14.635 1.00 80.38 124 GLY A N 1
ATOM 1012 C CA . GLY A 1 124 ? 5.027 9.141 -14.421 1.00 80.38 124 GLY A CA 1
ATOM 1013 C C . GLY A 1 124 ? 6.241 8.792 -15.292 1.00 80.38 124 GLY A C 1
ATOM 1014 O O . GLY A 1 124 ? 7.373 8.900 -14.821 1.00 80.38 124 GLY A O 1
ATOM 1015 N N . SER A 1 125 ? 6.024 8.388 -16.549 1.00 81.88 125 SER A N 1
ATOM 1016 C CA . SER A 1 125 ? 7.076 8.013 -17.512 1.00 81.88 125 SER A CA 1
ATOM 1017 C C . SER A 1 125 ? 8.206 9.046 -17.648 1.00 81.88 125 SER A C 1
ATOM 1019 O O . SER A 1 125 ? 9.372 8.664 -17.712 1.00 81.88 125 SER A O 1
ATOM 1021 N N . ALA A 1 126 ? 7.905 10.347 -17.573 1.00 84.19 126 ALA A N 1
ATOM 1022 C CA . ALA A 1 126 ? 8.918 11.410 -17.584 1.00 84.19 126 ALA A CA 1
ATOM 1023 C C . ALA A 1 126 ? 9.959 11.272 -16.453 1.00 84.19 126 ALA A C 1
ATOM 1025 O O . ALA A 1 126 ? 11.153 11.473 -16.669 1.00 84.19 126 ALA A O 1
ATOM 1026 N N . ILE A 1 127 ? 9.521 10.877 -15.253 1.00 85.00 127 ILE A N 1
ATOM 1027 C CA . ILE A 1 127 ? 10.398 10.680 -14.089 1.00 85.00 127 ILE A CA 1
ATOM 1028 C C . ILE A 1 127 ? 11.280 9.449 -14.302 1.00 85.00 127 ILE A C 1
ATOM 1030 O O . ILE A 1 127 ? 12.465 9.471 -13.975 1.00 85.00 127 ILE A O 1
ATOM 1034 N N . TYR A 1 128 ? 10.714 8.389 -14.882 1.00 84.62 128 TYR A N 1
ATOM 1035 C CA . TYR A 1 128 ? 11.457 7.176 -15.206 1.00 84.62 128 TYR A CA 1
ATOM 1036 C C . TYR A 1 128 ? 12.555 7.428 -16.248 1.00 84.62 128 TYR A C 1
ATOM 1038 O O . TYR A 1 128 ? 13.676 6.957 -16.065 1.00 84.62 128 TYR A O 1
ATOM 1046 N N . ILE A 1 129 ? 12.252 8.202 -17.299 1.00 84.06 129 ILE A N 1
ATOM 1047 C CA . ILE A 1 129 ? 13.224 8.592 -18.333 1.00 84.06 129 ILE A CA 1
ATOM 1048 C C . ILE A 1 129 ? 14.352 9.437 -17.724 1.00 84.06 129 ILE A C 1
ATOM 1050 O O . ILE A 1 129 ? 15.514 9.234 -18.065 1.00 84.06 129 ILE A O 1
ATOM 1054 N N . ALA A 1 130 ? 14.029 10.346 -16.797 1.00 86.62 130 ALA A N 1
ATOM 1055 C CA . ALA A 1 130 ? 15.029 11.168 -16.120 1.00 86.62 130 ALA A CA 1
ATOM 1056 C C . ALA A 1 130 ? 15.931 10.347 -15.183 1.00 86.62 130 ALA A C 1
ATOM 1058 O O . ALA A 1 130 ? 17.153 10.466 -15.230 1.00 86.62 130 ALA A O 1
ATOM 1059 N N . SER A 1 131 ? 15.344 9.526 -14.305 1.00 86.06 131 SER A N 1
ATOM 1060 C CA . SER A 1 131 ? 16.108 8.631 -13.430 1.00 86.06 131 SER A CA 1
ATOM 1061 C C . SER A 1 131 ? 15.265 7.444 -12.924 1.00 86.06 131 SER A C 1
ATOM 1063 O O . SER A 1 131 ? 14.357 7.613 -12.101 1.00 86.06 131 SER A O 1
ATOM 1065 N N . PRO A 1 132 ? 15.607 6.199 -13.313 1.00 85.25 132 PRO A N 1
ATOM 1066 C CA . PRO A 1 132 ? 14.866 5.011 -12.881 1.00 85.25 132 PRO A CA 1
ATOM 1067 C C . PRO A 1 132 ? 14.891 4.759 -11.366 1.00 85.25 132 PRO A C 1
ATOM 1069 O O . PRO A 1 132 ? 13.943 4.204 -10.815 1.00 85.25 132 PRO A O 1
ATOM 1072 N N . GLY A 1 133 ? 15.968 5.157 -10.678 1.00 86.38 133 GLY A N 1
ATOM 1073 C CA . GLY A 1 133 ? 16.088 4.997 -9.224 1.00 86.38 133 GLY A CA 1
ATOM 1074 C C . GLY A 1 133 ? 15.141 5.913 -8.448 1.00 86.38 133 GLY A C 1
ATOM 1075 O O . GLY A 1 133 ? 14.443 5.462 -7.543 1.00 86.38 133 GLY A O 1
ATOM 1076 N N . LEU A 1 134 ? 15.056 7.187 -8.841 1.00 87.00 134 LEU A N 1
ATOM 1077 C CA . LEU A 1 134 ? 14.145 8.153 -8.221 1.00 87.00 134 LEU A CA 1
ATOM 1078 C C . LEU A 1 134 ? 12.687 7.761 -8.461 1.00 87.00 134 LEU A C 1
ATOM 1080 O O . LEU A 1 134 ? 11.862 7.861 -7.554 1.00 87.00 134 LEU A O 1
ATOM 1084 N N . TYR A 1 135 ? 12.389 7.245 -9.656 1.00 88.88 135 TYR A N 1
ATOM 1085 C CA . TYR A 1 135 ? 11.088 6.669 -9.963 1.00 88.88 135 TYR A CA 1
ATOM 1086 C C . TYR A 1 135 ? 10.692 5.566 -8.972 1.00 88.88 135 TYR A C 1
ATOM 1088 O O . TYR A 1 135 ? 9.596 5.614 -8.411 1.00 88.88 135 TYR A O 1
ATOM 1096 N N . ALA A 1 136 ? 11.586 4.607 -8.706 1.00 88.31 136 ALA A N 1
ATOM 1097 C CA . ALA A 1 136 ? 11.329 3.517 -7.763 1.00 88.31 136 ALA A CA 1
ATOM 1098 C C . ALA A 1 136 ? 11.104 4.023 -6.325 1.00 88.31 136 ALA A C 1
ATOM 1100 O O . ALA A 1 136 ? 10.199 3.560 -5.632 1.00 88.31 136 ALA A O 1
ATOM 1101 N N . ILE A 1 137 ? 11.870 5.021 -5.880 1.00 91.31 137 ILE A N 1
ATOM 1102 C CA . ILE A 1 137 ? 11.717 5.629 -4.547 1.00 91.31 137 ILE A CA 1
ATOM 1103 C C . ILE A 1 137 ? 10.360 6.342 -4.416 1.00 91.31 137 ILE A C 1
ATOM 1105 O O . ILE A 1 137 ? 9.632 6.137 -3.447 1.00 91.31 137 ILE A O 1
ATOM 1109 N N . LEU A 1 138 ? 9.974 7.165 -5.393 1.00 91.19 138 LEU A N 1
ATOM 1110 C CA . LEU A 1 138 ? 8.705 7.900 -5.326 1.00 91.19 138 LEU A CA 1
ATOM 1111 C C . LEU A 1 138 ? 7.491 6.973 -5.392 1.00 91.19 138 LEU A C 1
ATOM 1113 O O . LEU A 1 138 ? 6.524 7.150 -4.651 1.00 91.19 138 LEU A O 1
ATOM 1117 N N . THR A 1 139 ? 7.539 5.968 -6.261 1.00 88.38 139 THR A N 1
ATOM 1118 C CA . THR A 1 139 ? 6.440 5.007 -6.413 1.00 88.38 139 THR A CA 1
ATOM 1119 C C . THR A 1 139 ? 6.304 4.082 -5.205 1.00 88.38 139 THR A C 1
ATOM 1121 O O . THR A 1 139 ? 5.181 3.786 -4.805 1.00 88.38 139 THR A O 1
ATOM 1124 N N . THR A 1 140 ? 7.402 3.695 -4.547 1.00 91.06 140 THR A N 1
ATOM 1125 C CA . THR A 1 140 ? 7.335 2.949 -3.276 1.00 91.06 140 THR A CA 1
ATOM 1126 C C . THR A 1 140 ? 6.785 3.789 -2.124 1.00 91.06 140 THR A C 1
ATOM 1128 O O . THR A 1 140 ? 5.998 3.278 -1.325 1.00 91.06 140 THR A O 1
ATOM 1131 N N . LEU A 1 141 ? 7.107 5.087 -2.055 1.00 92.56 141 LEU A N 1
ATOM 1132 C CA . LEU A 1 141 ? 6.458 6.004 -1.107 1.00 92.56 141 LEU A CA 1
ATOM 1133 C C . LEU A 1 141 ? 4.956 6.113 -1.374 1.00 92.56 141 LEU A C 1
ATOM 1135 O O . LEU A 1 141 ? 4.157 5.999 -0.444 1.00 92.56 141 LEU A O 1
ATOM 1139 N N . PHE A 1 142 ? 4.568 6.286 -2.639 1.00 91.88 142 PHE A N 1
ATOM 1140 C CA . PHE A 1 142 ? 3.165 6.335 -3.040 1.00 91.88 142 PHE A CA 1
ATOM 1141 C C . PHE A 1 142 ? 2.421 5.047 -2.657 1.00 91.88 142 PHE A C 1
ATOM 1143 O O . PHE A 1 142 ? 1.364 5.107 -2.027 1.00 91.88 142 PHE A O 1
ATOM 1150 N N . PHE A 1 143 ? 3.009 3.884 -2.945 1.00 91.31 143 PHE A N 1
ATOM 1151 C CA . PHE A 1 143 ? 2.479 2.583 -2.540 1.00 91.31 143 PHE A CA 1
ATOM 1152 C C . PHE A 1 143 ? 2.292 2.484 -1.020 1.00 91.31 143 PHE A C 1
ATOM 1154 O O . PHE A 1 143 ? 1.260 2.009 -0.541 1.00 91.31 143 PHE A O 1
ATOM 1161 N N . GLY A 1 144 ? 3.262 2.974 -0.250 1.00 93.06 144 GLY A N 1
ATOM 1162 C CA . GLY A 1 144 ? 3.184 3.046 1.203 1.00 93.06 144 GLY A CA 1
ATOM 1163 C C . GLY A 1 144 ? 2.021 3.892 1.708 1.00 93.06 144 GLY A C 1
ATOM 1164 O O . GLY A 1 144 ? 1.272 3.442 2.570 1.00 93.06 144 GLY A O 1
ATOM 1165 N N . VAL A 1 145 ? 1.836 5.088 1.145 1.00 94.56 145 VAL A N 1
ATOM 1166 C CA . VAL A 1 145 ? 0.733 5.993 1.504 1.00 94.56 145 VAL A CA 1
ATOM 1167 C C . VAL A 1 145 ? -0.620 5.361 1.189 1.00 94.56 145 VAL A C 1
ATOM 1169 O O . VAL A 1 145 ? -1.511 5.381 2.037 1.00 94.56 145 VAL A O 1
ATOM 1172 N N . VAL A 1 146 ? -0.783 4.751 0.011 1.00 92.62 146 VAL A N 1
ATOM 1173 C CA . VAL A 1 146 ? -2.042 4.075 -0.345 1.00 92.62 146 VAL A CA 1
ATOM 1174 C C . VAL A 1 146 ? -2.301 2.879 0.573 1.00 92.62 146 VAL A C 1
ATOM 1176 O O . VAL A 1 146 ? -3.420 2.716 1.059 1.00 92.62 146 VAL A O 1
ATOM 1179 N N . SER A 1 147 ? -1.265 2.097 0.890 1.00 92.12 147 SER A N 1
ATOM 1180 C CA . SER A 1 147 ? -1.349 1.020 1.887 1.00 92.12 147 SER A CA 1
ATOM 1181 C C . SER A 1 147 ? -1.744 1.563 3.263 1.00 92.12 147 SER A C 1
ATOM 1183 O O . SER A 1 147 ? -2.538 0.945 3.966 1.00 92.12 147 SER A O 1
ATOM 1185 N N . GLY A 1 148 ? -1.251 2.752 3.617 1.00 92.94 148 GLY A N 1
ATOM 1186 C CA . GLY A 1 148 ? -1.638 3.499 4.806 1.00 92.94 148 GLY A CA 1
ATOM 1187 C C . GLY A 1 148 ? -3.130 3.809 4.852 1.00 92.94 148 GLY A C 1
ATOM 1188 O O . GLY A 1 148 ? -3.803 3.492 5.830 1.00 92.94 148 GLY A O 1
ATOM 1189 N N . ILE A 1 149 ? -3.668 4.389 3.775 1.00 93.12 149 ILE A N 1
ATOM 1190 C CA . ILE A 1 149 ? -5.097 4.718 3.660 1.00 93.12 149 ILE A CA 1
ATOM 1191 C C . ILE A 1 149 ? -5.938 3.443 3.785 1.00 93.12 149 ILE A C 1
ATOM 1193 O O . ILE A 1 149 ? -6.844 3.377 4.616 1.00 93.12 149 ILE A O 1
ATOM 1197 N N . LEU A 1 150 ? -5.604 2.403 3.021 1.00 91.56 150 LEU A N 1
ATOM 1198 C CA . LEU A 1 150 ? -6.312 1.123 3.057 1.00 91.56 150 LEU A CA 1
ATOM 1199 C C . LEU A 1 150 ? -6.257 0.471 4.447 1.00 91.56 150 LEU A C 1
ATOM 1201 O O . LEU A 1 150 ? -7.273 -0.022 4.930 1.00 91.56 150 LEU A O 1
ATOM 1205 N N . GLY A 1 151 ? -5.112 0.530 5.128 1.00 89.75 151 GLY A N 1
ATOM 1206 C CA . GLY A 1 151 ? -4.924 -0.012 6.473 1.00 89.75 151 GLY A CA 1
ATOM 1207 C C . GLY A 1 151 ? -5.699 0.722 7.574 1.00 89.75 151 GLY A C 1
ATOM 1208 O O . GLY A 1 151 ? -5.945 0.143 8.631 1.00 89.75 151 GLY A O 1
ATOM 1209 N N . THR A 1 152 ? -6.143 1.964 7.338 1.00 92.19 152 THR A N 1
ATOM 1210 C CA . THR A 1 152 ? -7.017 2.694 8.280 1.00 92.19 152 THR A CA 1
ATOM 1211 C C . THR A 1 152 ? -8.492 2.320 8.177 1.00 92.19 152 THR A C 1
ATOM 1213 O O . THR A 1 152 ? -9.230 2.505 9.146 1.00 92.19 152 THR A O 1
ATOM 1216 N N . LEU A 1 153 ? -8.936 1.765 7.044 1.00 90.19 153 LEU A N 1
ATOM 1217 C CA . LEU A 1 153 ? -10.343 1.410 6.826 1.00 90.19 153 LEU A CA 1
ATOM 1218 C C . LEU A 1 153 ? -10.891 0.426 7.881 1.00 90.19 153 LEU A C 1
ATOM 1220 O O . LEU A 1 153 ? -11.968 0.693 8.417 1.00 90.19 153 LEU A O 1
ATOM 1224 N N . PRO A 1 154 ? -10.177 -0.655 8.265 1.00 89.50 154 PRO A N 1
ATOM 1225 C CA . PRO A 1 154 ? -10.612 -1.552 9.337 1.00 89.50 154 PRO A CA 1
ATOM 1226 C C . PRO A 1 154 ? -10.818 -0.833 10.675 1.00 89.50 154 PRO A C 1
ATOM 1228 O O . PRO A 1 154 ? -11.782 -1.103 11.394 1.00 89.50 154 PRO A O 1
ATOM 1231 N N . VAL A 1 155 ? -9.934 0.115 11.003 1.00 89.12 155 VAL A N 1
ATOM 1232 C CA . VAL A 1 155 ? -10.004 0.896 12.245 1.00 89.12 155 VAL A CA 1
ATOM 1233 C C . VAL A 1 155 ? -11.202 1.844 12.215 1.00 89.12 155 VAL A C 1
ATOM 1235 O O . VAL A 1 155 ? -11.962 1.889 13.177 1.00 89.12 155 VAL A O 1
ATOM 1238 N N . ALA A 1 156 ? -11.427 2.530 11.093 1.00 89.50 156 ALA A N 1
ATOM 1239 C CA . ALA A 1 156 ? -12.577 3.412 10.917 1.00 89.50 156 ALA A CA 1
ATOM 1240 C C . ALA A 1 156 ? -13.913 2.658 11.037 1.00 89.50 156 ALA A C 1
ATOM 1242 O O . ALA A 1 156 ? -14.835 3.128 11.700 1.00 89.50 156 ALA A O 1
ATOM 1243 N N . ILE A 1 157 ? -14.008 1.457 10.459 1.00 88.06 157 ILE A N 1
ATOM 1244 C CA . ILE A 1 157 ? -15.210 0.612 10.551 1.00 88.06 157 ILE A CA 1
ATOM 1245 C C . ILE A 1 157 ? -15.441 0.134 11.986 1.00 88.06 157 ILE A C 1
ATOM 1247 O O . ILE A 1 157 ? -16.581 0.082 12.448 1.00 88.06 157 ILE A O 1
ATOM 1251 N N . SER A 1 158 ? -14.365 -0.142 12.721 1.00 86.81 158 SER A N 1
ATOM 1252 C CA . SER A 1 158 ? -14.443 -0.542 14.128 1.00 86.81 158 SER A CA 1
ATOM 1253 C C . SER A 1 158 ? -15.027 0.551 15.035 1.00 86.81 158 SER A C 1
ATOM 1255 O O . SER A 1 158 ? -15.569 0.241 16.093 1.00 86.81 158 SER A O 1
ATOM 1257 N N . PHE A 1 159 ? -14.957 1.828 14.637 1.00 85.88 159 PHE A N 1
ATOM 1258 C CA . PHE A 1 159 ? -15.616 2.922 15.365 1.00 85.88 159 PHE A CA 1
ATOM 1259 C C . PHE A 1 159 ? -17.141 2.871 15.254 1.00 85.88 159 PHE A C 1
ATOM 1261 O O . PHE A 1 159 ? -17.835 3.311 16.169 1.00 85.88 159 PHE A O 1
ATOM 1268 N N . ALA A 1 160 ? -17.660 2.364 14.133 1.00 83.69 160 ALA A N 1
ATOM 1269 C CA . ALA A 1 160 ? -19.093 2.275 13.874 1.00 83.69 160 ALA A CA 1
ATOM 1270 C C . ALA A 1 160 ? -19.693 0.945 14.353 1.00 83.69 160 ALA A C 1
ATOM 1272 O O . ALA A 1 160 ? -20.846 0.912 14.779 1.00 83.69 160 ALA A O 1
ATOM 1273 N N . LEU A 1 161 ? -18.925 -0.147 14.285 1.00 79.31 161 LEU A N 1
ATOM 1274 C CA . LEU A 1 161 ? -19.393 -1.500 14.576 1.00 79.31 161 LEU A CA 1
ATOM 1275 C C . LEU A 1 161 ? -18.548 -2.146 15.677 1.00 79.31 161 LEU A C 1
ATOM 1277 O O . LEU A 1 161 ? -17.338 -2.309 15.533 1.00 79.31 161 LEU A O 1
ATOM 1281 N N . THR A 1 162 ? -19.197 -2.594 16.751 1.00 75.00 162 THR A N 1
ATOM 1282 C CA . THR A 1 162 ? -18.558 -3.411 17.788 1.00 75.00 162 THR A CA 1
ATOM 1283 C C . THR A 1 162 ? -18.503 -4.866 17.329 1.00 75.00 162 THR A C 1
ATOM 1285 O O . THR A 1 162 ? -19.492 -5.600 17.336 1.00 75.00 162 THR A O 1
ATOM 1288 N N . VAL A 1 163 ? -17.328 -5.303 16.879 1.00 74.81 163 VAL A N 1
ATOM 1289 C CA . VAL A 1 163 ? -17.169 -6.634 16.283 1.00 74.81 163 VAL A CA 1
ATOM 1290 C C . VAL A 1 163 ? -16.659 -7.639 17.319 1.00 74.81 163 VAL A C 1
ATOM 1292 O O . VAL A 1 163 ? -15.607 -7.451 17.930 1.00 74.81 163 VAL A O 1
ATOM 1295 N N . LYS A 1 164 ? -17.377 -8.760 17.487 1.00 73.56 164 LYS A N 1
ATOM 1296 C CA . LYS A 1 164 ? -16.955 -9.868 18.367 1.00 73.56 164 LYS A CA 1
ATOM 1297 C C . LYS A 1 164 ? -15.686 -10.564 17.851 1.00 73.56 164 LYS A C 1
ATOM 1299 O O . LYS A 1 164 ? -14.796 -10.888 18.635 1.00 73.56 164 LYS A O 1
ATOM 1304 N N . TYR A 1 165 ? -15.591 -10.767 16.535 1.00 77.06 165 TYR A N 1
ATOM 1305 C CA . TYR A 1 165 ? -14.468 -11.436 15.872 1.00 77.06 165 TYR A CA 1
ATOM 1306 C C . TYR A 1 165 ? -13.566 -10.432 15.155 1.00 77.06 165 TYR A C 1
ATOM 1308 O O . TYR A 1 165 ? -13.947 -9.866 14.133 1.00 77.06 165 TYR A O 1
ATOM 1316 N N . ARG A 1 166 ? -12.337 -10.256 15.653 1.00 77.81 166 ARG A N 1
ATOM 1317 C CA . ARG A 1 166 ? -11.375 -9.286 15.101 1.00 77.81 166 ARG A CA 1
ATOM 1318 C C . ARG A 1 166 ? -11.087 -9.533 13.617 1.00 77.81 166 ARG A C 1
ATOM 1320 O O . ARG A 1 166 ? -11.047 -8.583 12.849 1.00 77.81 166 ARG A O 1
ATOM 1327 N N . THR A 1 167 ? -10.986 -10.794 13.197 1.00 77.88 167 THR A N 1
ATOM 1328 C CA . THR A 1 167 ? -10.690 -11.196 11.810 1.00 77.88 167 THR A CA 1
ATOM 1329 C C . THR A 1 167 ? -11.684 -10.646 10.782 1.00 77.88 167 THR A C 1
ATOM 1331 O O . THR A 1 167 ? -11.305 -10.403 9.640 1.00 77.88 167 THR A O 1
ATOM 1334 N N . LEU A 1 168 ? -12.937 -10.380 11.173 1.00 82.44 168 LEU A N 1
ATOM 1335 C CA . LEU A 1 168 ? -13.956 -9.837 10.267 1.00 82.44 168 LEU A CA 1
ATOM 1336 C C . LEU A 1 168 ? -13.610 -8.416 9.785 1.00 82.44 168 LEU A C 1
ATOM 1338 O O . LEU A 1 168 ? -14.052 -8.006 8.720 1.00 82.44 168 LEU A O 1
ATOM 1342 N N . LEU A 1 169 ? -12.744 -7.696 10.502 1.00 83.69 169 LEU A N 1
ATOM 1343 C CA . LEU A 1 169 ? -12.272 -6.360 10.123 1.00 83.69 169 LEU A CA 1
ATOM 1344 C C . LEU A 1 169 ? -11.325 -6.352 8.919 1.00 83.69 169 LEU A C 1
ATOM 1346 O O . LEU A 1 169 ? -11.100 -5.293 8.346 1.00 83.69 169 LEU A O 1
ATOM 1350 N N . ILE A 1 170 ? -10.785 -7.507 8.517 1.00 86.06 170 ILE A N 1
ATOM 1351 C CA . ILE A 1 170 ? -10.001 -7.642 7.276 1.00 86.06 170 ILE A CA 1
ATOM 1352 C C . ILE A 1 170 ? -10.928 -7.618 6.047 1.00 86.06 170 ILE A C 1
ATOM 1354 O O . ILE A 1 170 ? -10.531 -7.233 4.949 1.00 86.06 170 ILE A O 1
ATOM 1358 N N . LEU A 1 171 ? -12.185 -8.034 6.216 1.00 85.81 171 LEU A N 1
ATOM 1359 C CA . LEU A 1 171 ? -13.120 -8.246 5.114 1.00 85.81 171 LEU A CA 1
ATOM 1360 C C . LEU A 1 171 ? -13.389 -6.977 4.283 1.00 85.81 171 LEU A C 1
ATOM 1362 O O . LEU A 1 171 ? -13.370 -7.086 3.061 1.00 85.81 171 LEU A O 1
ATOM 1366 N N . PRO A 1 172 ? -13.582 -5.777 4.863 1.00 84.94 172 PRO A N 1
ATOM 1367 C CA . PRO A 1 172 ? -13.855 -4.570 4.086 1.00 84.94 172 PRO A CA 1
ATOM 1368 C C . PRO A 1 172 ? -12.737 -4.206 3.104 1.00 84.94 172 PRO A C 1
ATOM 1370 O O . PRO A 1 172 ? -13.012 -3.923 1.940 1.00 84.94 172 PRO A O 1
ATOM 1373 N N . THR A 1 173 ? -11.474 -4.261 3.536 1.00 86.69 173 THR A N 1
ATOM 1374 C CA . THR A 1 173 ? -10.323 -3.990 2.659 1.00 86.69 173 THR A CA 1
ATOM 1375 C C . THR A 1 173 ? -10.162 -5.076 1.604 1.00 86.69 173 THR A C 1
ATOM 1377 O O . THR A 1 173 ? -9.880 -4.776 0.444 1.00 86.69 173 THR A O 1
ATOM 1380 N N . PHE A 1 174 ? -10.403 -6.334 1.982 1.00 87.75 174 PHE A N 1
ATOM 1381 C CA . PHE A 1 174 ? -10.362 -7.470 1.067 1.00 87.75 174 PHE A CA 1
ATOM 1382 C C . PHE A 1 174 ? -11.431 -7.373 -0.029 1.00 87.75 174 PHE A C 1
ATOM 1384 O O . PHE A 1 174 ? -11.128 -7.548 -1.209 1.00 87.75 174 PHE A O 1
ATOM 1391 N N . VAL A 1 175 ? -12.677 -7.073 0.342 1.00 88.00 175 VAL A N 1
ATOM 1392 C CA . VAL A 1 175 ? -13.786 -6.921 -0.607 1.00 88.00 175 VAL A CA 1
ATOM 1393 C C . VAL A 1 175 ? -13.554 -5.720 -1.508 1.00 88.00 175 VAL A C 1
ATOM 1395 O O . VAL A 1 175 ? -13.755 -5.849 -2.708 1.00 88.00 175 VAL A O 1
ATOM 1398 N N . LEU A 1 176 ? -13.076 -4.590 -0.977 1.00 87.56 176 LEU A N 1
ATOM 1399 C CA . LEU A 1 176 ? -12.793 -3.400 -1.780 1.00 87.56 176 LEU A CA 1
ATOM 1400 C C . LEU A 1 176 ? -11.774 -3.695 -2.890 1.00 87.56 176 LEU A C 1
ATOM 1402 O O . LEU A 1 176 ? -12.030 -3.407 -4.056 1.00 87.56 176 LEU A O 1
ATOM 1406 N N . LEU A 1 177 ? -10.638 -4.308 -2.546 1.00 86.31 177 LEU A N 1
ATOM 1407 C CA . LEU A 1 177 ? -9.584 -4.599 -3.519 1.00 86.31 177 LEU A CA 1
ATOM 1408 C C . LEU A 1 177 ? -10.021 -5.660 -4.536 1.00 86.31 177 LEU A C 1
ATOM 1410 O O . LEU A 1 177 ? -9.812 -5.472 -5.733 1.00 86.31 177 LEU A O 1
ATOM 1414 N N . ASN A 1 178 ? -10.695 -6.728 -4.104 1.00 86.19 178 ASN A N 1
ATOM 1415 C CA . ASN A 1 178 ? -11.204 -7.742 -5.032 1.00 86.19 178 ASN A CA 1
ATOM 1416 C C . ASN A 1 178 ? -12.377 -7.240 -5.885 1.00 86.19 178 ASN A C 1
ATOM 1418 O O . ASN A 1 178 ? -12.515 -7.640 -7.035 1.00 86.19 178 ASN A O 1
ATOM 1422 N N . ALA A 1 179 ? -13.206 -6.323 -5.388 1.00 84.50 179 ALA A N 1
ATOM 1423 C CA . ALA A 1 179 ? -14.267 -5.728 -6.194 1.00 84.50 179 ALA A CA 1
ATOM 1424 C C . ALA A 1 179 ? -13.689 -5.023 -7.428 1.00 84.50 179 ALA A C 1
ATOM 1426 O O . ALA A 1 179 ? -14.229 -5.176 -8.519 1.00 84.50 179 ALA A O 1
ATOM 1427 N N . THR A 1 180 ? -12.550 -4.331 -7.300 1.00 81.75 180 THR A N 1
ATOM 1428 C CA . THR A 1 180 ? -11.908 -3.685 -8.460 1.00 81.75 180 THR A CA 1
ATOM 1429 C C . THR A 1 180 ? -11.433 -4.685 -9.521 1.00 81.75 180 THR A C 1
ATOM 1431 O O . THR A 1 180 ? -11.489 -4.381 -10.712 1.00 81.75 180 THR A O 1
ATOM 1434 N N . THR A 1 181 ? -11.012 -5.896 -9.133 1.00 78.25 181 THR A N 1
ATOM 1435 C CA . THR A 1 181 ? -10.609 -6.932 -10.097 1.00 78.25 181 THR A CA 1
ATOM 1436 C C . THR A 1 181 ? -11.821 -7.561 -10.779 1.00 78.25 181 THR A C 1
ATOM 1438 O O . THR A 1 181 ? -11.795 -7.749 -11.993 1.00 78.25 181 THR A O 1
ATOM 1441 N N . TYR A 1 182 ? -12.911 -7.806 -10.047 1.00 80.06 182 TYR A N 1
ATOM 1442 C CA . TYR A 1 182 ? -14.159 -8.313 -10.628 1.00 80.06 182 TYR A CA 1
ATOM 1443 C C . TYR A 1 182 ? -14.848 -7.297 -11.547 1.00 80.06 182 TYR A C 1
ATOM 1445 O O . TYR A 1 182 ? -15.318 -7.668 -12.620 1.00 80.06 182 TYR A O 1
ATOM 1453 N N . LEU A 1 183 ? -14.863 -6.012 -11.176 1.00 78.62 183 LEU A N 1
ATOM 1454 C CA . LEU A 1 183 ? -15.405 -4.944 -12.023 1.00 78.62 183 LEU A CA 1
ATOM 1455 C C . LEU A 1 183 ? -14.650 -4.836 -13.351 1.00 78.62 183 LEU A C 1
ATOM 1457 O O . LEU A 1 183 ? -15.270 -4.650 -14.393 1.00 78.62 183 LEU A O 1
ATOM 1461 N N . ASN A 1 184 ? -13.332 -5.038 -13.334 1.00 75.44 184 ASN A N 1
ATOM 1462 C CA . ASN A 1 184 ? -12.523 -5.059 -14.550 1.00 75.44 184 ASN A CA 1
ATOM 1463 C C . ASN A 1 184 ? -12.919 -6.207 -15.508 1.00 75.44 184 ASN A C 1
ATOM 1465 O O . ASN A 1 184 ? -12.903 -6.032 -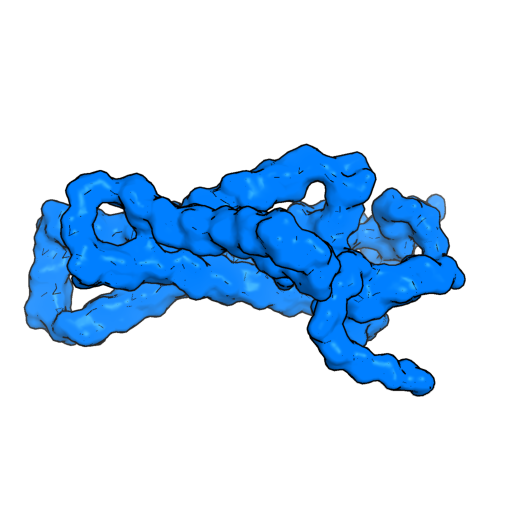16.723 1.00 75.44 184 ASN A O 1
ATOM 1469 N N . ILE A 1 185 ? -13.318 -7.371 -14.977 1.00 74.50 185 ILE A N 1
ATOM 1470 C CA . ILE A 1 185 ? -13.820 -8.497 -15.789 1.00 74.50 185 ILE A CA 1
ATOM 1471 C C . ILE A 1 185 ? -15.183 -8.151 -16.409 1.00 74.50 185 ILE A C 1
ATOM 1473 O O . ILE A 1 185 ? -15.456 -8.511 -17.556 1.00 74.50 185 ILE A O 1
ATOM 1477 N N . LEU A 1 186 ? -16.034 -7.441 -15.665 1.00 71.81 186 LEU A N 1
ATOM 1478 C CA . LEU A 1 186 ? -17.374 -7.062 -16.111 1.00 71.81 186 LEU A CA 1
ATOM 1479 C C . LEU A 1 186 ? -17.346 -5.993 -17.219 1.00 71.81 186 LEU A C 1
ATOM 1481 O O . LEU A 1 186 ? -18.144 -6.062 -18.152 1.00 71.81 186 LEU A O 1
ATOM 1485 N N . ASP A 1 187 ? -16.404 -5.050 -17.154 1.00 67.62 187 ASP A N 1
ATOM 1486 C CA . ASP A 1 187 ? -16.331 -3.871 -18.034 1.00 67.62 187 ASP A CA 1
ATOM 1487 C C . ASP A 1 187 ? -15.630 -4.114 -19.395 1.00 67.62 187 ASP A C 1
ATOM 1489 O O . ASP A 1 187 ? -15.262 -3.177 -20.104 1.00 67.62 187 ASP 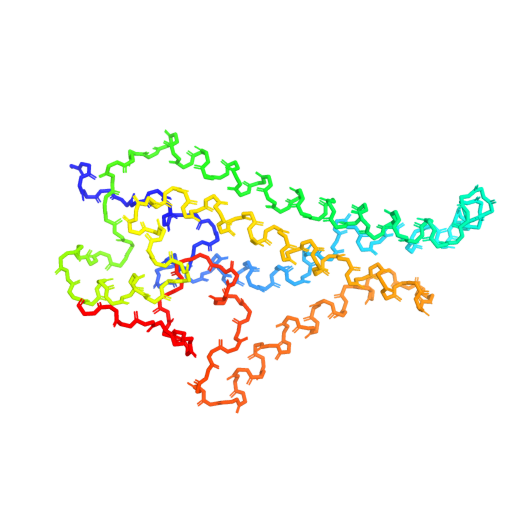A O 1
ATOM 1493 N N . ARG A 1 188 ? -15.429 -5.385 -19.789 1.00 58.56 188 ARG A N 1
ATOM 1494 C CA . ARG A 1 188 ? -14.901 -5.816 -21.107 1.00 58.56 188 ARG A CA 1
ATOM 1495 C C . ARG A 1 188 ? -13.803 -4.891 -21.684 1.00 58.56 188 ARG A C 1
ATOM 1497 O O . ARG A 1 188 ? -13.938 -4.359 -22.785 1.00 58.56 188 ARG A O 1
ATOM 1504 N N . ASN A 1 189 ? -12.683 -4.757 -20.967 1.00 55.91 189 ASN A N 1
ATOM 1505 C CA . ASN A 1 189 ? -11.404 -4.208 -21.455 1.00 55.91 189 ASN A CA 1
ATOM 1506 C C . ASN A 1 189 ? -11.344 -2.717 -21.865 1.00 55.91 189 ASN A C 1
ATOM 1508 O O . ASN A 1 189 ? -10.331 -2.313 -22.436 1.00 55.91 189 ASN A O 1
ATOM 1512 N N . LYS A 1 190 ? -12.338 -1.862 -21.577 1.00 53.91 190 LYS A N 1
ATOM 1513 C CA . LYS A 1 190 ? -12.234 -0.423 -21.933 1.00 53.91 190 LYS A CA 1
ATOM 1514 C C . LYS A 1 190 ? -11.335 0.396 -21.001 1.00 53.91 190 LYS A C 1
ATOM 1516 O O . LYS A 1 190 ? -10.714 1.368 -21.430 1.00 53.91 190 LYS A O 1
ATOM 1521 N N . SER A 1 191 ? -11.229 -0.001 -19.739 1.00 56.47 191 SER A N 1
ATOM 1522 C CA . SER A 1 191 ? -10.299 0.582 -18.773 1.00 56.47 191 SER A CA 1
ATOM 1523 C C . SER A 1 191 ? -9.876 -0.493 -17.796 1.00 56.47 191 SER A C 1
ATOM 1525 O O . SER A 1 191 ? -10.720 -1.142 -17.185 1.00 56.47 191 SER A O 1
ATOM 1527 N N . SER A 1 192 ? -8.573 -0.705 -17.644 1.00 62.53 192 SER A N 1
ATOM 1528 C CA . SER A 1 192 ? -8.083 -1.732 -16.741 1.00 62.53 192 SER A CA 1
ATOM 1529 C C . SER A 1 192 ? -8.213 -1.288 -15.282 1.00 62.53 192 SER A C 1
ATOM 1531 O O . SER A 1 192 ? -7.262 -0.760 -14.719 1.00 62.53 192 SER A O 1
ATOM 1533 N N . LEU A 1 193 ? -9.381 -1.498 -14.668 1.00 69.25 193 LEU A N 1
ATOM 1534 C CA . LEU A 1 193 ? -9.709 -1.041 -13.305 1.00 69.25 193 LEU A CA 1
ATOM 1535 C C . LEU A 1 193 ? -8.989 -1.796 -12.176 1.00 69.25 193 LEU A C 1
ATOM 1537 O O . LEU A 1 193 ? -9.153 -1.468 -11.002 1.00 69.25 193 LEU A O 1
ATOM 1541 N N . SER A 1 194 ? -8.205 -2.822 -12.497 1.00 77.88 194 SER A N 1
ATOM 1542 C CA . SER A 1 194 ? -7.512 -3.628 -11.497 1.00 77.88 194 SER A CA 1
ATOM 1543 C C . SER A 1 194 ? -6.507 -2.800 -10.691 1.00 77.88 194 SER A C 1
ATOM 1545 O O . SER A 1 194 ? -5.536 -2.287 -11.251 1.00 77.88 194 SER A O 1
ATOM 1547 N N . TRP A 1 195 ? -6.691 -2.750 -9.369 1.00 81.62 195 TRP A N 1
ATOM 1548 C CA . TRP A 1 195 ? -5.861 -1.976 -8.436 1.00 81.62 195 TRP A CA 1
ATOM 1549 C C . TRP A 1 195 ? -4.349 -2.193 -8.613 1.00 81.62 195 TRP A C 1
ATOM 1551 O O . TRP A 1 195 ? -3.570 -1.241 -8.555 1.00 81.62 195 TRP A O 1
ATOM 1561 N N . TYR A 1 196 ? -3.926 -3.435 -8.874 1.00 78.75 196 TYR A N 1
ATOM 1562 C CA . TYR A 1 196 ? -2.512 -3.804 -8.944 1.00 78.75 196 TYR A CA 1
ATOM 1563 C C . TYR A 1 196 ? -1.784 -3.159 -10.128 1.00 78.75 196 TYR A C 1
ATOM 1565 O O . TYR A 1 196 ? -0.591 -2.912 -10.028 1.00 78.75 196 TYR A O 1
ATOM 1573 N N . LYS A 1 197 ? -2.486 -2.807 -11.212 1.00 76.62 197 LYS A N 1
ATOM 1574 C CA . LYS A 1 197 ? -1.894 -2.083 -12.350 1.00 76.62 197 LYS A CA 1
ATOM 1575 C C . LYS A 1 197 ? -1.513 -0.651 -12.008 1.00 76.62 197 LYS A C 1
ATOM 1577 O O . LYS A 1 197 ? -0.625 -0.073 -12.624 1.00 76.62 197 LYS A O 1
ATOM 1582 N N . TYR A 1 198 ? -2.200 -0.051 -11.042 1.00 79.31 198 TYR A N 1
ATOM 1583 C CA . TYR A 1 198 ? -1.924 1.314 -10.600 1.00 79.31 198 TYR A CA 1
ATOM 1584 C C . TYR A 1 198 ? -0.940 1.361 -9.435 1.00 79.31 198 TYR A C 1
ATOM 1586 O O . TYR A 1 198 ? -0.191 2.326 -9.322 1.00 79.31 198 TYR A O 1
ATOM 1594 N N . LEU A 1 199 ? -0.951 0.336 -8.579 1.00 79.75 199 LEU A N 1
ATOM 1595 C CA . LEU A 1 199 ? -0.130 0.294 -7.372 1.00 79.75 199 LEU A CA 1
ATOM 1596 C C . LEU A 1 199 ? 1.243 -0.353 -7.562 1.00 79.75 199 LEU A C 1
ATOM 1598 O O . LEU A 1 199 ? 2.177 0.022 -6.858 1.00 79.75 199 LEU A O 1
ATOM 1602 N N . LEU A 1 200 ? 1.381 -1.311 -8.479 1.00 81.25 200 LEU A N 1
ATOM 1603 C CA . LEU A 1 200 ? 2.666 -1.947 -8.768 1.00 81.25 200 LEU A CA 1
ATOM 1604 C C . LEU A 1 200 ? 3.466 -1.134 -9.798 1.00 81.25 200 LEU A C 1
ATOM 1606 O O . LEU A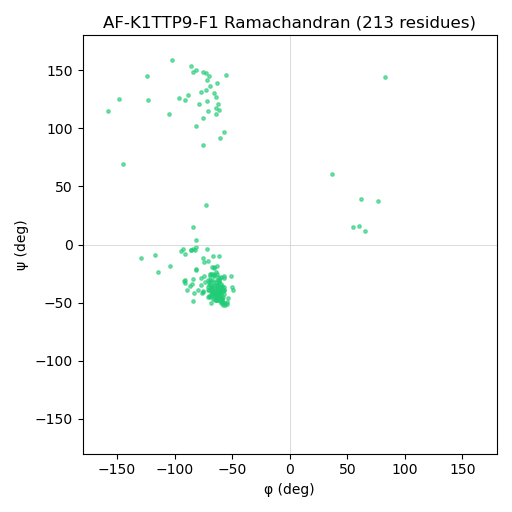 1 200 ? 2.910 -0.392 -10.608 1.00 81.25 200 LEU A O 1
ATOM 1610 N N . LEU A 1 201 ? 4.793 -1.262 -9.746 1.00 80.19 201 LEU A N 1
ATOM 1611 C CA . LEU A 1 201 ? 5.719 -0.480 -10.564 1.00 80.19 201 LEU A CA 1
ATOM 1612 C C . LEU A 1 201 ? 5.849 -1.068 -11.972 1.00 80.19 201 LEU A C 1
ATOM 1614 O O . LEU A 1 201 ? 5.823 -2.282 -12.129 1.00 80.19 201 LEU A O 1
ATOM 1618 N N . PHE A 1 202 ? 6.125 -0.222 -12.969 1.00 75.38 202 PHE A N 1
ATOM 1619 C CA . PHE A 1 202 ? 6.445 -0.631 -14.350 1.00 75.38 202 PHE A CA 1
ATOM 1620 C C . PHE A 1 202 ? 5.321 -1.399 -15.067 1.00 75.38 202 PHE A C 1
ATOM 1622 O O . PHE A 1 202 ? 5.585 -2.353 -15.794 1.00 75.38 202 PHE A O 1
ATOM 1629 N N . ASP A 1 203 ? 4.068 -0.989 -14.848 1.00 75.88 203 ASP A N 1
ATOM 1630 C CA . ASP A 1 203 ? 2.927 -1.460 -15.639 1.00 75.88 203 ASP A CA 1
ATOM 1631 C C . ASP A 1 203 ? 2.971 -0.871 -17.051 1.00 75.88 203 ASP A C 1
ATOM 1633 O O . ASP A 1 203 ? 2.811 0.336 -17.217 1.00 75.88 203 ASP A O 1
ATOM 1637 N N . ASP A 1 204 ? 3.155 -1.718 -18.053 1.00 70.75 204 ASP A N 1
ATOM 1638 C CA . ASP A 1 204 ? 3.227 -1.360 -19.471 1.00 70.75 204 ASP A CA 1
ATOM 1639 C C . ASP A 1 204 ? 1.850 -1.274 -20.148 1.00 70.75 204 ASP A C 1
ATOM 1641 O O . ASP A 1 204 ? 1.751 -0.882 -21.316 1.00 70.75 204 ASP A O 1
ATOM 1645 N N . THR A 1 205 ? 0.777 -1.626 -19.431 1.00 72.69 205 THR A N 1
ATOM 1646 C CA . THR A 1 205 ? -0.568 -1.623 -20.005 1.00 72.69 205 THR A CA 1
ATOM 1647 C C . THR A 1 205 ? -1.057 -0.197 -20.273 1.00 72.69 205 THR A C 1
ATOM 1649 O O . THR A 1 205 ? -0.861 0.690 -19.438 1.00 72.69 205 THR A O 1
ATOM 1652 N N . PRO A 1 206 ? -1.690 0.058 -21.436 1.00 67.62 206 PRO A N 1
ATOM 1653 C CA . PRO A 1 206 ? -2.122 1.397 -21.803 1.00 67.62 206 PRO A CA 1
ATOM 1654 C C . PRO A 1 206 ? -3.181 1.874 -20.815 1.00 67.62 206 PRO A C 1
ATOM 1656 O O . PRO A 1 206 ? -4.265 1.297 -20.686 1.00 67.62 206 PRO A O 1
ATOM 1659 N N . LYS A 1 207 ? -2.857 2.944 -20.096 1.00 66.19 207 LYS A N 1
ATOM 1660 C CA . LYS A 1 207 ? -3.777 3.570 -19.153 1.00 66.19 207 LYS A CA 1
ATOM 1661 C C . LYS A 1 207 ? -4.578 4.588 -19.937 1.00 66.19 207 LYS A C 1
ATOM 1663 O O . LYS A 1 207 ? -4.003 5.434 -20.608 1.00 66.19 207 LYS A O 1
ATOM 1668 N N . ASN A 1 208 ? -5.902 4.538 -19.822 1.00 53.62 208 ASN A N 1
ATOM 1669 C CA . ASN A 1 208 ? -6.822 5.487 -20.463 1.00 53.62 208 ASN A CA 1
ATOM 1670 C C . ASN A 1 208 ? -6.790 6.876 -19.774 1.00 53.62 208 ASN A C 1
ATOM 1672 O O . ASN A 1 208 ? -7.805 7.545 -19.607 1.00 53.62 208 ASN A O 1
ATOM 1676 N N . ILE A 1 209 ? -5.615 7.270 -19.286 1.00 53.69 209 ILE A N 1
ATOM 1677 C CA . ILE A 1 209 ? -5.304 8.601 -18.795 1.00 53.69 209 ILE A CA 1
ATOM 1678 C C . ILE A 1 209 ? -4.768 9.322 -20.023 1.00 53.69 209 ILE A C 1
ATOM 1680 O O . ILE A 1 209 ? -3.841 8.829 -20.659 1.00 53.69 209 ILE A O 1
ATOM 1684 N N . ILE A 1 210 ? -5.372 10.453 -20.380 1.00 41.59 210 ILE A N 1
ATOM 1685 C CA . ILE A 1 210 ? -4.912 11.311 -21.474 1.00 41.59 210 ILE A CA 1
ATOM 1686 C C . ILE A 1 210 ? -3.496 11.775 -21.113 1.00 41.59 210 ILE A C 1
ATOM 1688 O O . ILE A 1 210 ? -3.317 12.757 -20.396 1.00 41.59 210 ILE A O 1
ATOM 1692 N N . VAL A 1 211 ? -2.481 11.030 -21.542 1.00 42.84 211 VAL A N 1
ATOM 1693 C CA . VAL A 1 211 ? -1.103 11.502 -21.525 1.00 42.84 211 VAL A CA 1
ATOM 1694 C C . VAL A 1 211 ? -0.997 12.420 -22.737 1.00 42.84 211 VAL A C 1
ATOM 1696 O O . VAL A 1 211 ? -1.292 11.970 -23.848 1.00 42.84 211 VAL A O 1
ATOM 1699 N N . PRO A 1 212 ? -0.648 13.708 -22.569 1.00 36.47 212 PRO A N 1
ATOM 1700 C CA . PRO A 1 212 ? -0.419 14.558 -23.716 1.00 36.47 212 PRO A CA 1
ATOM 1701 C C . PRO A 1 212 ? 0.784 13.971 -24.451 1.00 36.47 212 PRO A C 1
ATOM 1703 O O . PRO A 1 212 ? 1.897 13.947 -23.929 1.00 36.47 212 PRO A O 1
ATOM 1706 N N . LEU A 1 213 ? 0.531 13.446 -25.647 1.00 34.91 213 LEU A N 1
ATOM 1707 C CA . LEU A 1 213 ? 1.555 13.216 -26.652 1.00 34.91 213 LEU A CA 1
ATOM 1708 C C . LEU A 1 213 ? 2.221 14.574 -26.903 1.00 34.91 213 LEU A C 1
ATOM 1710 O O . LEU A 1 213 ? 1.676 15.410 -27.621 1.00 34.91 213 LEU A O 1
ATOM 1714 N N . MET A 1 214 ? 3.353 14.836 -26.252 1.00 38.25 214 MET A N 1
ATOM 1715 C CA . MET A 1 214 ? 4.263 15.871 -26.729 1.00 38.25 214 MET A CA 1
ATOM 1716 C C . MET A 1 214 ? 4.962 15.267 -27.943 1.00 38.25 214 MET A C 1
ATOM 1718 O O . MET A 1 214 ? 5.688 14.280 -27.807 1.00 38.25 214 MET A O 1
ATOM 1722 N N . GLY A 1 215 ? 4.603 15.791 -29.116 1.00 34.22 215 GLY A N 1
ATOM 1723 C CA . GLY A 1 215 ? 5.293 15.527 -30.376 1.00 34.22 215 GLY A CA 1
ATOM 1724 C C . GLY A 1 215 ? 6.669 16.170 -30.438 1.00 34.22 215 GLY A C 1
ATOM 1725 O O . GLY A 1 215 ? 7.016 16.943 -29.514 1.00 34.22 215 GLY A O 1
#

Secondary structure (DSSP, 8-state):
-GGGSBPGGGGSTTBSHHHHH-HHHHHHHHHHHHHHTTHHHHTHHHHHHHHTHHHHHHHHH-HHHHHHHHHHHHHHHHHHHHHHHHHHHHHHHHHHS-TT--B-TT---TT-HHHHHHHHTSTTHHHHHH-HHHHHHHHHHHHHHHHHHHHHHHHHHHHH---S-GGGGGHHHHHHHHHHHHHHHHTTTSS---HHHHHSB---SPPSS------

Solvent-accessible surface area (backbone atoms only — not comparable to full-atom values): 11796 Å² total; per-residue (Å²): 113,62,69,75,33,63,26,46,74,54,68,41,85,57,26,43,54,43,41,88,81,44,51,68,62,50,53,48,46,68,65,44,43,44,55,58,43,25,58,81,32,24,52,60,58,62,50,29,59,74,71,48,50,49,57,62,49,30,76,74,62,35,60,69,56,48,54,52,52,52,46,51,51,23,23,52,53,26,16,49,68,52,29,51,60,54,54,48,49,54,51,51,32,62,73,74,37,64,86,77,19,72,27,48,89,85,68,58,54,84,86,37,68,67,52,49,56,31,51,61,32,22,90,63,28,71,48,39,73,74,35,54,67,62,36,52,54,54,48,43,49,50,39,11,52,52,39,7,56,53,10,27,48,27,41,59,51,49,76,79,43,90,68,91,56,68,75,62,44,36,46,62,48,33,50,55,55,50,46,30,46,53,50,29,67,72,57,70,76,74,54,83,52,34,58,64,62,75,57,34,41,68,32,49,61,79,59,89,60,90,70,81,81,79,126

Foldseek 3Di:
DLQQDAALLCVALLHCLCCVPPVVSVVVCLVCVLLVLQPQQLCVVLVCVVVVVVVVVCVVQNDVRVLVVSLVVQLVRSLCVQLVVRVVSLVVSPVPGPNPHDAGPVRDDPPDPLVVLLLVQWDPSVVCVVPVSVVSNVLSSVLSNVSSVLNSQSVVVCVVDNDPDSSVSSVVSNCVQVVQCVVCVVVPPPANSHPSLVNGGSNSDHGPPPDPPPD

Sequence (215 aa):
DISQMYQPMKLLALSLNKVYFSANIQLLIVMIYPILVAVPAGFSYTKEQQTKEEVYMIYRLGKNRYLQSKLWASFFTTTIVFTVPFMLEILMNMLSFPMNAIRDLSNLSIYNTDYATMVHNYIGSAIYIASPGLYAILTTLFFGVVSGILGTLPVAISFALTVKYRTLLILPTFVLLNATTYLNILDRNKSSLSWYKYLLLFDDTPKNIIVPLMG

Nearest PDB structures (foldseek):
  9brt-assembly1_b  TM=2.591E-01  e=8.070E+00  Mus musculus

Organism: NCBI:txid408170

Mean predicted aligned error: 8.39 Å